Protein AF-A0A918VSI0-F1 (afdb_monomer)

InterPro domains:
  IPR011050 Pectin lyase fold/virulence factor [SSF51126] (43-302)
  IPR012334 Pectin lyase fold [G3DSA:2.160.20.10] (14-166)

Organism: NCBI:txid1329800

Foldseek 3Di:
DDDDDDDDDDDDDDDPDPPPPPPPDPPPPPPPPPPPPDPDPDPQEFEAECPDGPHPALQVRQVPDDDDDPVRAHEYEYEFDEHEDEAAREHEARYEYEYPAAVGAEYEEAAAEQDPDPRQENYEDAAAYEYYRYEFEYEYQYQEHEHYEYELHEYEYANYEFEYENHAAEYESYEFYNYEYHYELYEFEYEYAYAEYEPYEYEHQYEEEYENYEYEYEYQEYEYEDYEYEAQYEYEYENYEQAYDYDHPHYPWYESHEYYHANYEAEHEHYEFYIQQESYDYDDPDDHDYHYHYYHYHIYHNHDPPHPHCHDPDPDDDDDPDDDD

Mean predicted aligned error: 11.11 Å

Secondary structure (DSSP, 8-state):
-----------------------------------SS--PPPTTEEEE-TTTSSBSSHHHHHHH----BTTB-EEEEEPSEEEE-SS-EE--TTEEEE-S-TTTEEEEE---BSSSSGGGEEEE--TTEEEEEEEEEEE-SSSEEEEEEEESS-EEEEEEEEEEE--SSEEEEEEEESSEEEEES-EEEEEES-SEEEEEEEESS-EEEEES-EEEEEESSEEEEEEEE-TT-EEEEES-EEEE---SS-EEEEEEEEE-STT-EEEEES-EEEETTEEEEE--SSS---EEEEES-EEEE---SS--------SS-PPP-----

Structure (mmCIF, N/CA/C/O backbone):
data_AF-A0A918VSI0-F1
#
_entry.id   AF-A0A918VSI0-F1
#
loop_
_atom_site.group_PDB
_atom_site.id
_atom_site.type_symbol
_atom_site.label_atom_id
_atom_site.label_alt_id
_atom_site.label_comp_id
_atom_site.label_asym_id
_atom_site.label_entity_id
_atom_site.label_seq_id
_atom_site.pdbx_PDB_ins_code
_atom_site.Cartn_x
_atom_site.Cartn_y
_atom_site.Cartn_z
_atom_site.occupancy
_atom_site.B_iso_or_equiv
_atom_site.auth_seq_id
_atom_site.auth_comp_id
_atom_site.auth_asym_id
_atom_site.auth_atom_id
_atom_site.pdbx_PDB_model_num
ATOM 1 N N . MET A 1 1 ? -56.242 44.702 -41.636 1.00 38.88 1 MET A N 1
ATOM 2 C CA . MET A 1 1 ? -57.439 45.444 -41.185 1.00 38.88 1 MET A CA 1
ATOM 3 C C . MET A 1 1 ? -58.185 44.549 -40.205 1.00 38.88 1 MET A C 1
ATOM 5 O O . MET A 1 1 ? -58.408 43.390 -40.520 1.00 38.88 1 MET A O 1
ATOM 9 N N . ARG A 1 2 ? -58.417 45.057 -38.990 1.00 38.72 2 ARG A N 1
ATOM 10 C CA . ARG A 1 2 ? -59.001 44.380 -37.820 1.00 38.72 2 ARG A CA 1
ATOM 11 C C . ARG A 1 2 ? -60.303 43.641 -38.147 1.00 38.72 2 ARG A C 1
ATOM 13 O O . ARG A 1 2 ? -61.152 44.252 -38.776 1.00 38.72 2 ARG A O 1
ATOM 20 N N . PHE A 1 3 ? -60.513 42.447 -37.588 1.00 39.03 3 PHE A N 1
ATOM 21 C CA . PHE A 1 3 ? -61.781 42.123 -36.924 1.00 39.03 3 PHE A CA 1
ATOM 22 C C . PHE A 1 3 ? -61.602 40.996 -35.904 1.00 39.03 3 PHE A C 1
ATOM 24 O O . PHE A 1 3 ? -61.195 39.882 -36.208 1.00 39.03 3 PHE A O 1
ATOM 31 N N . GLN A 1 4 ? -61.903 41.362 -34.669 1.00 43.59 4 GLN A N 1
ATOM 32 C CA . GLN A 1 4 ? -61.859 40.579 -33.452 1.00 43.59 4 GLN A CA 1
ATOM 33 C C . GLN A 1 4 ? -63.257 40.011 -33.210 1.00 43.59 4 GLN A C 1
ATOM 35 O O . GLN A 1 4 ? -64.201 40.792 -33.105 1.00 43.59 4 GLN A O 1
ATOM 40 N N . LYS A 1 5 ? -63.400 38.684 -33.105 1.00 41.91 5 LYS A N 1
ATOM 41 C CA . LYS A 1 5 ? -64.560 38.034 -32.478 1.00 41.91 5 LYS A CA 1
ATOM 42 C C . LYS A 1 5 ? -64.127 36.759 -31.749 1.00 41.91 5 LYS A C 1
ATOM 44 O O . LYS A 1 5 ? -63.735 35.775 -32.359 1.00 41.91 5 LYS A O 1
ATOM 49 N N . TYR A 1 6 ? -64.199 36.864 -30.426 1.00 43.72 6 TYR A N 1
ATOM 50 C CA . TYR A 1 6 ? -64.316 35.809 -29.426 1.00 43.72 6 TYR A CA 1
ATOM 51 C C . TYR A 1 6 ? -65.129 34.603 -29.908 1.00 43.72 6 TYR A C 1
ATOM 53 O O . TYR A 1 6 ? -66.220 34.812 -30.432 1.00 43.72 6 TYR A O 1
ATOM 61 N N . LEU A 1 7 ? -64.671 33.382 -29.620 1.00 34.12 7 LEU A N 1
ATOM 62 C CA . LEU A 1 7 ? -65.318 32.472 -28.662 1.00 34.12 7 LEU A CA 1
ATOM 63 C C . LEU A 1 7 ? -64.612 31.108 -28.656 1.00 34.12 7 LEU A C 1
ATOM 65 O O . LEU A 1 7 ? -64.242 30.601 -29.708 1.00 34.12 7 LEU A O 1
ATOM 69 N N . THR A 1 8 ? -64.598 30.495 -27.471 1.00 37.03 8 THR A N 1
ATOM 70 C CA . THR A 1 8 ? -64.326 29.077 -27.162 1.00 37.03 8 THR A CA 1
ATOM 71 C C . THR A 1 8 ? -62.844 28.717 -27.024 1.00 37.03 8 THR A C 1
ATOM 73 O O . THR A 1 8 ? -62.032 29.091 -27.850 1.00 37.03 8 THR A O 1
ATOM 76 N N . SER A 1 9 ? -62.385 27.985 -26.016 1.00 35.72 9 SER A N 1
ATOM 77 C CA . SER A 1 9 ? -62.998 27.391 -24.828 1.00 35.72 9 SER A CA 1
ATOM 78 C C . SER A 1 9 ? -61.864 26.624 -24.139 1.00 35.72 9 SER A C 1
ATOM 80 O O . SER A 1 9 ? -61.139 25.917 -24.826 1.00 35.72 9 SER A O 1
ATOM 82 N N . LEU A 1 10 ? -61.789 26.715 -22.810 1.00 37.34 10 LEU A N 1
ATOM 83 C CA . LEU A 1 10 ? -61.261 25.685 -21.906 1.00 37.34 10 LEU A CA 1
ATOM 84 C C . LEU A 1 10 ? -59.768 25.294 -21.939 1.00 37.34 10 LEU A C 1
ATOM 86 O O . LEU A 1 10 ? -59.172 24.986 -22.960 1.00 37.34 10 LEU A O 1
ATOM 90 N N . SER A 1 11 ? -59.259 25.138 -20.713 1.00 40.41 11 SER A N 1
ATOM 91 C CA . SER A 1 11 ? -58.061 24.383 -20.321 1.00 40.41 11 SER A CA 1
ATOM 92 C C . SER A 1 11 ? -56.713 25.089 -20.452 1.00 40.41 11 SER A C 1
ATOM 94 O O . SER A 1 11 ? -55.865 24.713 -21.247 1.00 40.41 11 SER A O 1
ATOM 96 N N . PHE A 1 12 ? -56.467 26.036 -19.544 1.00 38.06 12 PHE A N 1
ATOM 97 C CA . PHE A 1 12 ? -55.116 26.335 -19.053 1.00 38.06 12 PHE A CA 1
ATOM 98 C C . PHE A 1 12 ? -55.141 26.468 -17.521 1.00 38.06 12 PHE A C 1
ATOM 100 O O . PHE A 1 12 ? -54.878 27.514 -16.939 1.00 38.06 12 PHE A O 1
ATOM 107 N N . ILE A 1 13 ? -55.524 25.378 -16.857 1.00 50.19 13 ILE A N 1
ATOM 108 C CA . ILE A 1 13 ? -55.118 25.093 -15.479 1.00 50.19 13 ILE A CA 1
ATOM 109 C C . ILE A 1 13 ? -54.299 23.816 -15.591 1.00 50.19 13 ILE A C 1
ATOM 111 O O . ILE A 1 13 ? -54.883 22.743 -15.690 1.00 50.19 13 ILE A O 1
ATOM 115 N N . LEU A 1 14 ? -52.971 23.912 -15.635 1.00 36.25 14 LEU A N 1
ATOM 116 C CA . LEU A 1 14 ? -52.128 22.766 -15.314 1.00 36.25 14 LEU A CA 1
ATOM 117 C C . LEU A 1 14 ? -50.721 23.222 -14.905 1.00 36.25 14 LEU A C 1
ATOM 119 O O . LEU A 1 14 ? -49.917 23.660 -15.720 1.00 36.25 14 LEU A O 1
ATOM 123 N N . LEU A 1 15 ? -50.470 23.034 -13.611 1.00 39.06 15 LEU A N 1
ATOM 124 C CA . LEU A 1 15 ? -49.223 22.514 -13.063 1.00 39.06 15 LEU A CA 1
ATOM 125 C C . LEU A 1 15 ? -47.987 23.423 -13.112 1.00 39.06 15 LEU A C 1
ATOM 127 O O . LEU A 1 15 ? -47.017 23.184 -13.825 1.00 39.06 15 LEU A O 1
ATOM 131 N N . THR A 1 16 ? -47.954 24.382 -12.191 1.00 45.19 16 THR A N 1
ATOM 132 C CA . THR A 1 16 ? -46.709 24.772 -11.520 1.00 45.19 16 THR A CA 1
ATOM 133 C C . THR A 1 16 ? -46.157 23.538 -10.797 1.00 45.19 16 THR A C 1
ATOM 135 O O . THR A 1 16 ? -46.556 23.222 -9.677 1.00 45.19 16 THR A O 1
ATOM 138 N N . ALA A 1 17 ? -45.282 22.785 -11.463 1.00 42.88 17 ALA A N 1
ATOM 139 C CA . ALA A 1 17 ? -44.515 21.716 -10.840 1.00 42.88 17 ALA A CA 1
ATOM 140 C C . ALA A 1 17 ? -43.508 22.350 -9.869 1.00 42.88 17 ALA A C 1
ATOM 142 O O . ALA A 1 17 ? -42.433 22.802 -10.258 1.00 42.88 17 ALA A O 1
ATOM 143 N N . VAL A 1 18 ? -43.892 22.427 -8.596 1.00 44.44 18 VAL A N 1
ATOM 144 C CA . VAL A 1 18 ? -42.968 22.693 -7.496 1.00 44.44 18 VAL A CA 1
ATOM 145 C C . VAL A 1 18 ? -42.054 21.475 -7.406 1.00 44.44 18 VAL A C 1
ATOM 147 O O . VAL A 1 18 ? -42.443 20.431 -6.888 1.00 44.44 18 VAL A O 1
ATOM 150 N N . ILE A 1 19 ? -40.846 21.587 -7.952 1.00 49.81 19 ILE A N 1
ATOM 151 C CA . ILE A 1 19 ? -39.781 20.611 -7.729 1.00 49.81 19 ILE A CA 1
ATOM 152 C C . ILE A 1 19 ? -39.279 20.855 -6.303 1.00 49.81 19 ILE A C 1
ATOM 154 O O . ILE A 1 19 ? -38.300 21.562 -6.082 1.00 49.81 19 ILE A O 1
ATOM 158 N N . THR A 1 20 ? -39.989 20.327 -5.304 1.00 45.62 20 THR A N 1
ATOM 159 C CA . THR A 1 20 ? -39.398 20.149 -3.979 1.00 45.62 20 THR A CA 1
ATOM 160 C C . THR A 1 20 ? -38.377 19.032 -4.111 1.00 45.62 20 THR A C 1
ATOM 162 O O . THR A 1 20 ? -38.741 17.865 -4.254 1.00 45.62 20 THR A O 1
ATOM 165 N N . SER A 1 21 ? -37.099 19.395 -4.107 1.00 49.97 21 SER A N 1
ATOM 166 C CA . SER A 1 21 ? -35.994 18.472 -3.880 1.00 49.97 21 SER A CA 1
ATOM 167 C C . SER A 1 21 ? -36.282 17.677 -2.607 1.00 49.97 21 SER A C 1
ATOM 169 O O . SER A 1 21 ? -36.208 18.218 -1.503 1.00 49.97 21 SER A O 1
ATOM 171 N N . VAL A 1 22 ? -36.668 16.411 -2.753 1.00 45.09 22 VAL A N 1
ATOM 172 C CA . VAL A 1 22 ? -36.812 15.504 -1.617 1.00 45.09 22 VAL A CA 1
ATOM 173 C C . VAL A 1 22 ? -35.392 15.157 -1.187 1.00 45.09 22 VAL A C 1
ATOM 175 O O . VAL A 1 22 ? -34.750 14.294 -1.780 1.00 45.09 22 VAL A O 1
ATOM 178 N N . THR A 1 23 ? -34.859 15.872 -0.200 1.00 51.97 23 THR A N 1
ATOM 179 C CA . THR A 1 23 ? -33.667 15.425 0.518 1.00 51.97 23 THR A CA 1
ATOM 180 C C . THR A 1 23 ? -34.040 14.132 1.226 1.00 51.97 23 THR A C 1
ATOM 182 O O . THR A 1 23 ? -34.752 14.134 2.231 1.00 51.97 23 THR A O 1
ATOM 185 N N . ALA A 1 24 ? -33.615 13.006 0.656 1.00 46.25 24 ALA A N 1
ATOM 186 C CA . ALA A 1 24 ? -33.711 11.714 1.306 1.00 46.25 24 ALA A CA 1
ATOM 187 C C . ALA A 1 24 ? -32.797 11.741 2.537 1.00 46.25 24 ALA A C 1
ATOM 189 O O . ALA A 1 24 ? -31.588 11.548 2.440 1.00 46.25 24 ALA A O 1
ATOM 190 N N . HIS A 1 25 ? -33.368 12.029 3.704 1.00 49.94 25 HIS A N 1
ATOM 191 C CA . HIS A 1 25 ? -32.690 11.782 4.965 1.00 49.94 25 HIS A CA 1
ATOM 192 C C . HIS A 1 25 ? -32.603 10.268 5.143 1.00 49.94 25 HIS A C 1
ATOM 194 O O . HIS A 1 25 ? -33.633 9.599 5.256 1.00 49.94 25 HIS A O 1
ATOM 200 N N . ALA A 1 26 ? -31.386 9.724 5.155 1.00 51.97 26 ALA A N 1
ATOM 201 C CA . ALA A 1 26 ? -31.163 8.378 5.654 1.00 51.97 26 ALA A CA 1
ATOM 202 C C . ALA A 1 26 ? -31.759 8.314 7.068 1.00 51.97 26 ALA A C 1
ATOM 204 O O . ALA A 1 26 ? -31.348 9.052 7.963 1.00 51.97 26 ALA A O 1
ATOM 205 N N . GLN A 1 27 ? -32.804 7.506 7.252 1.00 44.72 27 GLN A N 1
ATOM 206 C CA . GLN A 1 27 ? -33.373 7.294 8.575 1.00 44.72 27 GLN A CA 1
ATOM 207 C C . GLN A 1 27 ? -32.306 6.619 9.439 1.00 44.72 27 GLN A C 1
ATOM 209 O O . GLN A 1 27 ? -31.727 5.620 9.012 1.00 44.72 27 GLN A O 1
ATOM 214 N N . ASN A 1 28 ? -32.081 7.122 10.658 1.00 48.81 28 ASN A N 1
ATOM 215 C CA . ASN A 1 28 ? -31.346 6.401 11.699 1.00 48.81 28 ASN A CA 1
ATOM 216 C C . ASN A 1 28 ? -32.129 5.128 12.049 1.00 48.81 28 ASN A C 1
ATOM 218 O O . ASN A 1 28 ? -32.889 5.080 13.018 1.00 48.81 28 ASN A O 1
ATOM 222 N N . LYS A 1 29 ? -31.993 4.087 11.230 1.00 40.66 29 LYS A N 1
ATOM 223 C CA . LYS A 1 29 ? -32.526 2.773 11.540 1.00 40.66 29 LYS A CA 1
ATOM 224 C C . LYS A 1 29 ? -31.548 2.128 12.506 1.00 40.66 29 LYS A C 1
ATOM 226 O O . LYS A 1 29 ? -30.573 1.509 12.097 1.00 40.66 29 LYS A O 1
ATOM 231 N N . VAL A 1 30 ? -31.813 2.301 13.797 1.00 52.75 30 VAL A N 1
ATOM 232 C CA . VAL A 1 30 ? -31.171 1.504 14.841 1.00 52.75 30 VAL A CA 1
ATOM 233 C C . VAL A 1 30 ? -31.615 0.064 14.609 1.00 52.75 30 VAL A C 1
ATOM 235 O O . VAL A 1 30 ? -32.750 -0.310 14.907 1.00 52.75 30 VAL A O 1
ATOM 238 N N . VAL A 1 31 ? -30.748 -0.735 13.993 1.00 57.03 31 VAL A N 1
ATOM 239 C CA . VAL A 1 31 ? -30.948 -2.177 13.915 1.00 57.03 31 VAL A CA 1
ATOM 240 C C . VAL A 1 31 ? -30.619 -2.719 15.296 1.00 57.03 31 VAL A C 1
ATOM 242 O O . VAL A 1 31 ? -29.470 -2.992 15.624 1.00 57.03 31 VAL A O 1
ATOM 245 N N . VAL A 1 32 ? -31.645 -2.827 16.136 1.00 56.69 32 VAL A N 1
ATOM 246 C CA . VAL A 1 32 ? -31.548 -3.621 17.355 1.00 56.69 32 VAL A CA 1
ATOM 247 C C . VAL A 1 32 ? -31.546 -5.071 16.896 1.00 56.69 32 VAL A C 1
ATOM 249 O O . VAL A 1 32 ? -32.576 -5.576 16.454 1.00 56.69 32 VAL A O 1
ATOM 252 N N . ILE A 1 33 ? -30.388 -5.726 16.941 1.00 59.97 33 ILE A N 1
ATOM 253 C CA . ILE A 1 33 ? -30.324 -7.185 16.887 1.00 59.97 33 ILE A CA 1
ATOM 254 C C . ILE A 1 33 ? -30.636 -7.644 18.312 1.00 59.97 33 ILE A C 1
ATOM 256 O O . ILE A 1 33 ? -29.797 -7.443 19.193 1.00 59.97 33 ILE A O 1
ATOM 260 N N . PRO A 1 34 ? 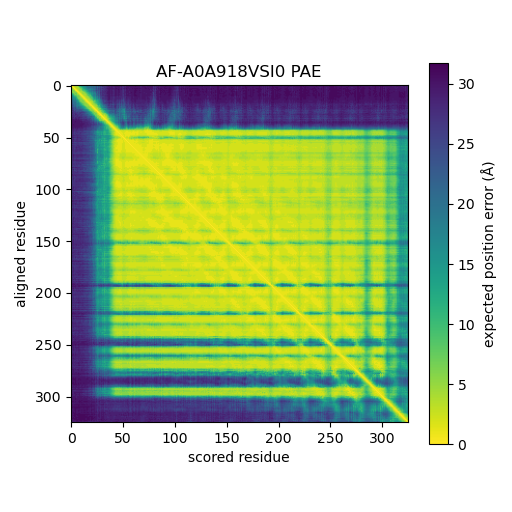-31.830 -8.198 18.600 1.00 47.44 34 PRO A N 1
ATOM 261 C CA . PRO A 1 34 ? -32.066 -8.815 19.890 1.00 47.44 34 PRO A CA 1
ATOM 262 C C . PRO A 1 34 ? -31.190 -10.067 19.960 1.00 47.44 34 PRO A C 1
ATOM 264 O O . PRO A 1 34 ? -31.543 -11.131 19.457 1.00 47.44 34 PRO A O 1
ATOM 267 N N . LEU A 1 35 ? -30.013 -9.919 20.559 1.00 51.72 35 LEU A N 1
ATOM 268 C CA . LEU A 1 35 ? -29.211 -11.036 21.027 1.00 51.72 35 LEU A CA 1
ATOM 269 C C . LEU A 1 35 ? -30.010 -11.672 22.169 1.00 51.72 35 LEU A C 1
ATOM 271 O O . LEU A 1 35 ? -30.146 -11.108 23.254 1.00 51.72 35 LEU A O 1
ATOM 275 N N . ALA A 1 36 ? -30.667 -12.790 21.872 1.00 51.38 36 ALA A N 1
ATOM 276 C CA . ALA A 1 36 ? -31.437 -13.531 22.854 1.00 51.38 36 ALA A CA 1
ATOM 277 C C . ALA A 1 36 ? -30.494 -14.044 23.958 1.00 51.38 36 ALA A C 1
ATOM 279 O O . ALA A 1 36 ? -29.684 -14.928 23.705 1.00 51.38 36 ALA A O 1
ATOM 280 N N . GLY A 1 37 ? -30.637 -13.496 25.170 1.00 47.91 37 GLY A N 1
ATOM 281 C CA . GLY A 1 37 ? -29.883 -13.889 26.366 1.00 47.91 37 GLY A CA 1
ATOM 282 C C . GLY A 1 37 ? -28.525 -13.194 26.477 1.00 47.91 37 GLY A C 1
ATOM 283 O O . GLY A 1 37 ? -27.734 -13.268 25.546 1.00 47.91 37 GLY A O 1
ATOM 284 N N . ASP A 1 38 ? -28.294 -12.506 27.605 1.00 56.06 38 ASP A N 1
ATOM 285 C CA . ASP A 1 38 ? -27.017 -11.930 28.066 1.00 56.06 38 ASP A CA 1
ATOM 286 C C . ASP A 1 38 ? -26.017 -11.614 26.953 1.00 56.06 38 ASP A C 1
ATOM 288 O O . ASP A 1 38 ? -24.922 -12.173 26.886 1.00 56.06 38 ASP A O 1
ATOM 292 N N . ALA A 1 39 ? -26.440 -10.721 26.059 1.00 52.41 39 ALA A N 1
ATOM 293 C CA . ALA A 1 39 ? -25.647 -10.208 24.964 1.00 52.41 39 ALA A CA 1
ATOM 294 C C . ALA A 1 39 ? -24.372 -9.577 25.528 1.00 52.41 39 ALA A C 1
ATOM 296 O O . ALA A 1 39 ? -24.372 -8.409 25.919 1.00 52.41 39 ALA A O 1
ATOM 297 N N . GLN A 1 40 ? -23.298 -10.359 25.619 1.00 55.00 40 GLN A N 1
ATOM 298 C CA . GLN A 1 40 ? -21.991 -9.819 25.939 1.00 55.00 40 GLN A CA 1
ATOM 299 C C . GLN A 1 40 ? -21.663 -8.833 24.817 1.00 55.00 40 GLN A C 1
ATOM 301 O O . GLN A 1 40 ? -21.674 -9.238 23.648 1.00 55.00 40 GLN A O 1
ATOM 306 N N . PRO A 1 41 ? -21.455 -7.542 25.127 1.00 59.91 41 PRO A N 1
ATOM 307 C CA . PRO A 1 41 ? -21.038 -6.594 24.112 1.00 59.91 41 PRO A CA 1
ATOM 308 C C . PRO A 1 41 ? -19.772 -7.129 23.446 1.00 59.91 41 PRO A C 1
ATOM 310 O O . PRO A 1 41 ? -18.923 -7.741 24.102 1.00 59.91 41 PRO A O 1
ATOM 313 N N . LEU A 1 42 ? -19.668 -6.930 22.133 1.00 69.81 42 LEU A N 1
ATOM 314 C CA . LEU A 1 42 ? -18.445 -7.247 21.408 1.00 69.81 42 LEU A CA 1
ATOM 315 C C . LEU A 1 42 ? -17.287 -6.513 22.100 1.00 69.81 42 LEU A C 1
ATOM 317 O O . LEU A 1 42 ? -17.353 -5.301 22.296 1.00 69.81 42 LEU A O 1
ATOM 321 N N . GLN A 1 43 ? -16.268 -7.256 22.530 1.00 80.50 43 GLN A N 1
ATOM 322 C CA . GLN A 1 43 ? -15.095 -6.682 23.189 1.00 80.50 43 GLN A CA 1
ATOM 323 C C . GLN A 1 43 ? -14.114 -6.153 22.137 1.00 80.50 43 GLN A C 1
ATOM 325 O O . GLN A 1 43 ? -14.026 -6.702 21.040 1.00 80.50 43 GLN A O 1
ATOM 330 N N . ASN A 1 44 ? -13.386 -5.090 22.488 1.00 93.50 44 ASN A N 1
ATOM 331 C CA . ASN A 1 44 ? -12.308 -4.484 21.693 1.00 93.50 44 ASN A CA 1
ATOM 332 C C . ASN A 1 44 ? -12.698 -4.003 20.288 1.00 93.50 44 ASN A C 1
ATOM 334 O O . ASN A 1 44 ? -11.852 -3.923 19.396 1.00 93.50 44 ASN A O 1
ATOM 338 N N . ILE A 1 45 ? -13.968 -3.651 20.097 1.00 96.31 45 ILE A N 1
ATOM 339 C CA . ILE A 1 45 ? -14.420 -2.947 18.901 1.00 96.31 45 ILE A CA 1
ATOM 340 C C . ILE A 1 45 ? -14.542 -1.466 19.234 1.00 96.31 45 ILE A C 1
ATOM 342 O O . ILE A 1 45 ? -15.265 -1.098 20.158 1.00 96.31 45 ILE A O 1
ATOM 346 N N . ILE A 1 46 ? -13.845 -0.631 18.470 1.00 96.94 46 ILE A N 1
ATOM 347 C CA . ILE A 1 46 ? -13.930 0.827 18.544 1.00 96.94 46 ILE A CA 1
ATOM 348 C C . ILE A 1 46 ? -14.556 1.327 17.251 1.00 96.94 46 ILE A C 1
ATOM 350 O O . ILE A 1 46 ? -14.111 0.977 16.159 1.00 96.94 46 ILE A O 1
ATOM 354 N N . THR A 1 47 ? -15.577 2.164 17.355 1.00 97.38 47 THR A N 1
ATOM 355 C CA . THR A 1 47 ? -16.239 2.749 16.190 1.00 97.38 47 THR A CA 1
ATOM 356 C C . THR A 1 47 ? -15.755 4.171 15.939 1.00 97.38 47 THR A C 1
ATOM 358 O O . THR A 1 47 ? -15.625 4.982 16.856 1.00 97.38 47 THR A O 1
ATOM 361 N N . VAL A 1 48 ? -15.510 4.499 14.674 1.00 98.06 48 VAL A N 1
ATOM 362 C CA . VAL A 1 48 ? -15.187 5.858 14.239 1.00 98.06 48 VAL A CA 1
ATOM 363 C C . VAL A 1 48 ? -16.188 6.275 13.183 1.00 98.06 48 VAL A C 1
ATOM 365 O O . VAL A 1 48 ? -16.393 5.580 12.194 1.00 98.06 48 VAL A O 1
ATOM 368 N N . SER A 1 49 ? -16.837 7.410 13.388 1.00 96.50 49 SER A N 1
ATOM 369 C CA . SER A 1 49 ? -17.803 7.952 12.438 1.00 96.50 49 SER A CA 1
ATOM 370 C C . SER A 1 49 ? -17.907 9.453 12.626 1.00 96.50 49 SER A C 1
ATOM 372 O O . SER A 1 49 ? -17.779 9.952 13.743 1.00 96.50 49 SER A O 1
ATOM 374 N N . ALA A 1 50 ? -18.216 10.179 11.550 1.00 88.19 50 ALA A N 1
ATOM 375 C CA . ALA A 1 50 ? -18.522 11.606 11.634 1.00 88.19 50 ALA A CA 1
ATOM 376 C C . ALA A 1 50 ? -19.652 11.896 12.640 1.00 88.19 50 ALA A C 1
ATOM 378 O O . ALA A 1 50 ? -19.650 12.939 13.288 1.00 88.19 50 ALA A O 1
ATOM 379 N N . ASN A 1 51 ? -20.602 10.964 12.784 1.00 86.62 51 ASN A N 1
ATOM 380 C CA . ASN A 1 51 ? -21.688 11.047 13.753 1.00 86.62 51 ASN A CA 1
ATOM 381 C C . ASN A 1 51 ? -21.885 9.699 14.458 1.00 86.62 51 ASN A C 1
ATOM 383 O O . ASN A 1 51 ? -22.035 8.671 13.795 1.00 86.62 51 ASN A O 1
ATOM 387 N N . ASN A 1 52 ? -21.991 9.726 15.789 1.00 87.50 52 ASN A N 1
ATOM 388 C CA . ASN A 1 52 ? -22.347 8.578 16.637 1.00 87.50 52 ASN A CA 1
ATOM 389 C C . ASN A 1 52 ? -21.333 7.414 16.674 1.00 87.50 52 ASN A C 1
ATOM 391 O O . ASN A 1 52 ? -21.730 6.300 17.004 1.00 87.50 52 ASN A O 1
ATOM 395 N N . GLY A 1 53 ? -20.061 7.650 16.336 1.00 92.38 53 GLY A N 1
ATOM 396 C CA . GLY A 1 53 ? -18.971 6.728 16.679 1.00 92.38 53 GLY A CA 1
ATOM 397 C C . GLY A 1 53 ? -18.409 7.028 18.071 1.00 92.38 53 GLY A C 1
ATOM 398 O O . GLY A 1 53 ? -18.618 8.126 18.592 1.00 92.38 53 GLY A O 1
ATOM 399 N N . ASP A 1 54 ? -17.663 6.084 18.646 1.00 96.44 54 ASP A N 1
ATOM 400 C CA . ASP A 1 54 ? -16.883 6.304 19.877 1.00 96.44 54 ASP A CA 1
ATOM 401 C C . ASP A 1 54 ? -15.859 7.433 19.683 1.00 96.44 54 ASP A C 1
ATOM 403 O O . ASP A 1 54 ? -15.603 8.227 20.589 1.00 96.44 54 ASP A O 1
ATOM 407 N N . PHE A 1 55 ? -15.327 7.541 18.461 1.00 98.06 55 PHE A N 1
ATOM 408 C CA . PHE A 1 55 ? -14.467 8.630 18.014 1.00 98.06 55 PHE A CA 1
ATOM 409 C C . PHE A 1 55 ? -14.967 9.232 16.698 1.00 98.06 55 PHE A C 1
ATOM 411 O O . PHE A 1 55 ? -15.697 8.615 15.923 1.00 98.06 55 PHE A O 1
ATOM 418 N N . THR A 1 56 ? -14.519 10.452 16.415 1.00 96.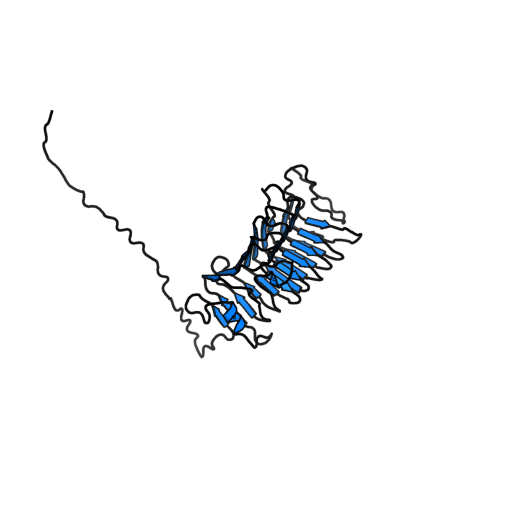81 56 THR A N 1
ATOM 419 C CA . THR A 1 56 ? -14.712 11.116 15.112 1.00 96.81 56 THR A CA 1
ATOM 420 C C . THR A 1 56 ? -13.433 11.136 14.272 1.00 96.81 56 THR A C 1
ATOM 422 O O . THR A 1 56 ? -13.488 11.412 13.076 1.00 96.81 56 THR A O 1
ATOM 425 N N . ASN A 1 57 ? -12.288 10.809 14.881 1.00 96.56 57 ASN A N 1
ATOM 426 C CA . ASN A 1 57 ? -10.970 10.814 14.261 1.00 96.56 57 ASN A CA 1
ATOM 427 C C . ASN A 1 57 ? -10.294 9.435 14.427 1.00 96.56 57 ASN A C 1
ATOM 429 O O . ASN A 1 57 ? -10.137 8.980 15.565 1.00 96.56 57 ASN A O 1
ATOM 433 N N . PRO A 1 58 ? -9.854 8.784 13.331 1.00 97.94 58 PRO A N 1
ATOM 434 C CA . PRO A 1 58 ? -9.147 7.503 13.395 1.00 97.94 58 PRO A CA 1
ATOM 435 C C . PRO A 1 58 ? -7.862 7.531 14.236 1.00 97.94 58 PRO A C 1
ATOM 437 O O . PRO A 1 58 ? -7.549 6.549 14.904 1.00 97.94 58 PRO A O 1
ATOM 440 N N . VAL A 1 59 ? -7.133 8.653 14.253 1.00 98.19 59 VAL A N 1
ATOM 441 C CA . VAL A 1 59 ? -5.900 8.795 15.048 1.00 98.19 59 VAL A CA 1
ATOM 442 C C . VAL A 1 59 ? -6.203 8.726 16.544 1.00 98.19 59 VAL A C 1
ATOM 444 O O . VAL A 1 59 ? -5.503 8.039 17.286 1.00 98.19 59 VAL A O 1
ATOM 447 N N . ASP A 1 60 ? -7.272 9.389 16.990 1.00 97.94 60 ASP A N 1
ATOM 448 C CA . ASP A 1 60 ? -7.676 9.381 18.399 1.00 97.94 60 ASP A CA 1
ATOM 449 C C . ASP A 1 60 ? -8.128 7.980 18.833 1.00 97.94 60 ASP A C 1
ATOM 451 O O . ASP A 1 60 ? -7.767 7.520 19.919 1.00 97.94 60 ASP A O 1
ATOM 455 N N . ALA A 1 61 ? -8.834 7.266 17.949 1.00 98.25 61 ALA A N 1
ATOM 456 C CA . ALA A 1 61 ? -9.247 5.885 18.174 1.00 98.25 61 ALA A CA 1
ATOM 457 C C . ALA A 1 61 ? -8.044 4.954 18.381 1.00 98.25 61 ALA A C 1
ATOM 459 O O . ALA A 1 61 ? -7.979 4.261 19.397 1.00 98.25 61 ALA A O 1
ATOM 460 N N . ILE A 1 62 ? -7.048 4.989 17.486 1.00 98.19 62 ILE A N 1
ATOM 461 C CA . ILE A 1 62 ? -5.817 4.198 17.649 1.00 98.19 62 ILE A CA 1
ATOM 462 C C . ILE A 1 62 ? -5.095 4.587 18.940 1.00 98.19 62 ILE A C 1
ATOM 464 O O . ILE A 1 62 ? -4.653 3.721 19.700 1.00 98.19 62 ILE A O 1
ATOM 468 N N . ASN A 1 63 ? -4.974 5.884 19.222 1.00 98.06 63 ASN A N 1
ATOM 469 C CA . ASN A 1 63 ? -4.259 6.374 20.397 1.00 98.06 63 ASN A CA 1
ATOM 470 C C . ASN A 1 63 ? -4.902 5.939 21.717 1.00 98.06 63 ASN A C 1
ATOM 472 O O . ASN A 1 63 ? -4.167 5.728 22.682 1.00 98.06 63 ASN A O 1
ATOM 476 N N . SER A 1 64 ? -6.219 5.726 21.743 1.00 98.00 64 SER A N 1
ATOM 477 C CA . SER A 1 64 ? -6.945 5.265 22.933 1.00 98.00 64 SER A CA 1
ATOM 478 C C . SER A 1 64 ? -6.598 3.836 23.380 1.00 98.00 64 SER A C 1
ATOM 480 O O . SER A 1 64 ? -6.737 3.513 24.558 1.00 98.00 64 SER A O 1
ATOM 482 N N . ILE A 1 65 ? -6.104 2.992 22.468 1.00 98.00 65 ILE A N 1
ATOM 483 C CA . ILE A 1 65 ? -5.766 1.589 22.740 1.00 98.00 65 ILE A CA 1
ATOM 484 C C . ILE A 1 65 ? -4.396 1.507 23.426 1.00 98.00 65 ILE A C 1
ATOM 486 O O . ILE A 1 65 ? -3.404 1.969 22.867 1.00 98.00 65 ILE A O 1
ATOM 490 N N . SER A 1 66 ? -4.291 0.899 24.608 1.00 97.25 66 SER A N 1
ATOM 491 C CA . SER A 1 66 ? -3.024 0.871 25.376 1.00 97.25 66 SER A CA 1
ATOM 492 C C . SER A 1 66 ? -2.478 -0.526 25.673 1.00 97.25 66 SER A C 1
ATOM 494 O O . SER A 1 66 ? -1.323 -0.661 26.068 1.00 97.25 66 SER A O 1
ATOM 496 N N . ASP A 1 67 ? -3.279 -1.558 25.442 1.00 96.88 67 ASP A N 1
ATOM 497 C CA . ASP A 1 67 ? -3.067 -2.937 25.883 1.00 96.88 67 ASP A CA 1
ATOM 498 C C . ASP A 1 67 ? -3.283 -3.960 24.752 1.00 96.88 67 ASP A C 1
ATOM 500 O O . ASP A 1 67 ? -3.532 -5.142 25.010 1.00 96.88 67 ASP A O 1
ATOM 504 N N . ALA A 1 68 ? -3.170 -3.521 23.492 1.00 97.00 68 ALA A N 1
ATOM 505 C CA . ALA A 1 68 ? -3.246 -4.407 22.334 1.00 97.00 68 ALA A CA 1
ATOM 506 C C . ALA A 1 68 ? -2.153 -5.485 22.384 1.00 97.00 68 ALA A C 1
ATOM 508 O O . ALA A 1 68 ? -0.979 -5.212 22.648 1.00 97.00 68 ALA A O 1
ATOM 509 N N . SER A 1 69 ? -2.548 -6.732 22.143 1.00 96.06 69 SER A N 1
ATOM 510 C CA . SER A 1 69 ? -1.648 -7.888 22.124 1.00 96.06 69 SER A CA 1
ATOM 511 C C . SER A 1 69 ? -2.249 -9.032 21.308 1.00 96.06 69 SER A C 1
ATOM 513 O O . SER A 1 69 ? -3.421 -8.995 20.941 1.00 96.06 69 SER A O 1
ATOM 515 N N . ASN A 1 70 ? -1.484 -10.102 21.086 1.00 93.94 70 ASN A N 1
ATOM 516 C CA . ASN A 1 70 ? -1.979 -11.307 20.411 1.00 93.94 70 ASN A CA 1
ATOM 517 C C . ASN A 1 70 ? -3.182 -11.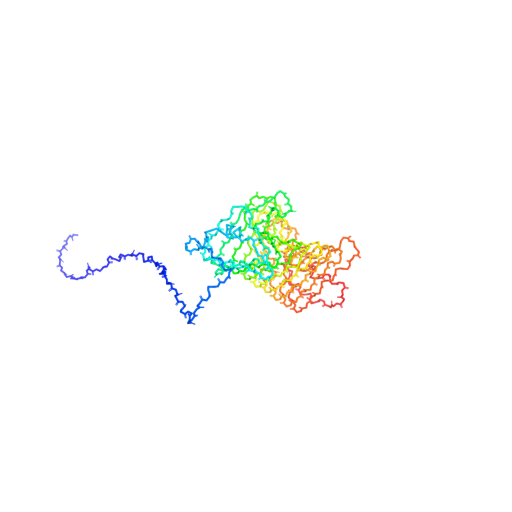967 21.117 1.00 93.94 70 ASN A C 1
ATOM 519 O O . ASN A 1 70 ? -3.966 -12.657 20.472 1.00 93.94 70 ASN A O 1
ATOM 523 N N . THR A 1 71 ? -3.332 -11.770 22.430 1.00 94.31 71 THR A N 1
ATOM 524 C CA . THR A 1 71 ? -4.470 -12.250 23.230 1.00 94.31 71 THR A CA 1
ATOM 525 C C . THR A 1 71 ? -5.525 -11.175 23.486 1.00 94.31 71 THR A C 1
ATOM 527 O O . THR A 1 71 ? -6.550 -11.472 24.091 1.00 94.31 71 THR A O 1
ATOM 530 N N . ASN A 1 72 ? -5.271 -9.939 23.056 1.00 95.12 72 ASN A N 1
ATOM 531 C CA . ASN A 1 72 ? -6.156 -8.789 23.222 1.00 95.12 72 ASN A CA 1
ATO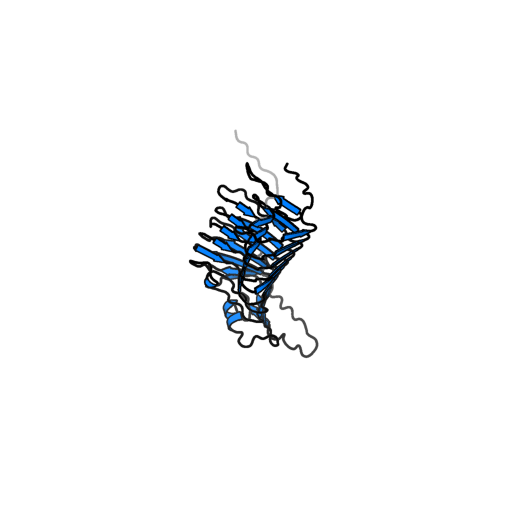M 532 C C . ASN A 1 72 ? -6.153 -7.927 21.941 1.00 95.12 72 ASN A C 1
ATOM 534 O O . ASN A 1 72 ? -5.671 -6.793 21.976 1.00 95.12 72 ASN A O 1
ATOM 538 N N . PRO A 1 73 ? -6.585 -8.469 20.785 1.00 96.19 73 PRO A N 1
ATOM 539 C CA . PRO A 1 73 ? -6.610 -7.718 19.534 1.00 96.19 73 PRO A CA 1
ATOM 540 C C . PRO A 1 73 ? -7.740 -6.686 19.540 1.00 96.19 73 PRO A C 1
ATOM 542 O O . PRO A 1 73 ? -8.757 -6.880 20.216 1.00 96.19 73 PRO A O 1
ATOM 545 N N . TYR A 1 74 ? -7.575 -5.619 18.758 1.00 98.12 74 TYR A N 1
ATOM 546 C CA . TYR A 1 74 ? -8.578 -4.566 18.586 1.00 98.12 74 TYR A CA 1
ATOM 547 C C . TYR A 1 74 ? -9.008 -4.436 17.132 1.00 98.12 74 TYR A C 1
ATOM 549 O O . TYR A 1 74 ? -8.187 -4.517 16.219 1.00 98.12 74 TYR A O 1
ATOM 557 N N . LEU A 1 75 ? -10.293 -4.156 16.937 1.00 98.19 75 LEU A N 1
ATOM 558 C CA . LEU A 1 75 ? -10.859 -3.792 15.647 1.00 98.19 75 LEU A CA 1
ATOM 559 C C . LEU A 1 75 ? -11.389 -2.361 15.707 1.00 98.19 75 LEU A C 1
ATOM 561 O O . LEU A 1 75 ? -12.272 -2.046 16.504 1.00 98.19 75 LEU A O 1
ATOM 565 N N . ILE A 1 76 ? -10.891 -1.507 14.824 1.00 98.50 76 ILE A N 1
ATOM 566 C CA . ILE A 1 76 ? -11.422 -0.166 14.604 1.00 98.50 76 ILE A CA 1
ATOM 567 C C . ILE A 1 76 ? -12.305 -0.200 13.356 1.00 98.50 76 ILE A C 1
ATOM 569 O O . ILE A 1 76 ? -11.831 -0.481 12.256 1.00 98.50 76 ILE A O 1
ATOM 573 N N . VAL A 1 77 ? -13.590 0.101 13.526 1.00 98.31 77 VAL A N 1
ATOM 574 C CA . VAL A 1 77 ? -14.582 0.126 12.446 1.00 98.31 77 VAL A CA 1
ATOM 575 C C . VAL A 1 77 ? -14.861 1.569 12.054 1.00 98.31 77 VAL A C 1
ATOM 577 O O . VAL A 1 77 ? 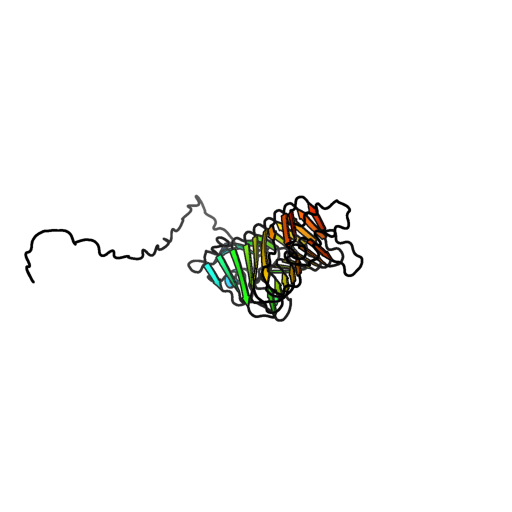-15.412 2.339 12.844 1.00 98.31 77 VAL A O 1
ATOM 580 N N . LEU A 1 78 ? -14.507 1.934 10.826 1.00 98.44 78 LEU A N 1
ATOM 581 C CA . LEU A 1 78 ? -14.797 3.242 10.257 1.00 98.44 78 LEU A CA 1
ATOM 582 C C . LEU A 1 78 ? -16.139 3.198 9.516 1.00 98.44 78 LEU A C 1
ATOM 584 O O . LEU A 1 78 ? -16.335 2.431 8.569 1.00 98.44 78 LEU A O 1
ATOM 588 N N . GLY A 1 79 ? -17.061 4.069 9.917 1.00 97.88 79 GLY A N 1
ATOM 589 C CA . GLY A 1 79 ? -18.285 4.318 9.166 1.00 97.88 79 GLY A CA 1
ATOM 590 C C . GLY A 1 79 ? -18.002 4.956 7.796 1.00 97.88 79 GLY A C 1
ATOM 591 O O . GLY A 1 79 ? -16.873 5.390 7.525 1.00 97.88 79 GLY A O 1
ATOM 592 N N . PRO A 1 80 ? -19.020 5.081 6.930 1.00 97.38 80 PRO A N 1
ATOM 593 C CA . PRO A 1 80 ? -18.884 5.792 5.664 1.00 97.38 80 PRO A CA 1
ATOM 594 C C . PRO A 1 80 ? -18.522 7.262 5.896 1.00 97.38 80 PRO A C 1
ATOM 596 O O . PRO A 1 80 ? -19.098 7.924 6.763 1.00 97.38 80 PRO A O 1
ATOM 599 N N . GLY A 1 81 ? -17.593 7.789 5.107 1.00 97.31 81 GLY A N 1
ATOM 600 C CA . GLY A 1 81 ? -17.145 9.173 5.204 1.00 97.31 81 GLY A CA 1
ATOM 601 C C . GLY A 1 81 ? -15.711 9.382 4.731 1.00 97.31 81 GLY A C 1
ATOM 602 O O . GLY A 1 81 ? -14.968 8.432 4.495 1.00 97.31 81 GLY A O 1
ATOM 603 N N . SER A 1 82 ? -15.330 10.655 4.618 1.00 97.44 82 SER A N 1
ATOM 604 C CA . SER A 1 82 ? -13.946 11.077 4.389 1.00 97.44 82 SER A CA 1
ATOM 605 C C . SER A 1 82 ? -13.363 11.588 5.705 1.00 97.44 82 SER A C 1
ATOM 607 O O . SER A 1 82 ? -13.935 12.478 6.342 1.00 97.44 82 SER A O 1
ATOM 609 N N . TYR A 1 83 ? -12.242 11.003 6.115 1.00 97.94 83 TYR A N 1
ATOM 610 C CA . TYR A 1 83 ? -11.548 11.269 7.369 1.00 97.94 83 TYR A CA 1
ATOM 611 C C . TYR A 1 83 ? -10.217 11.967 7.065 1.00 97.94 83 TYR A C 1
ATOM 613 O O . TYR A 1 83 ? -9.225 11.300 6.750 1.00 97.94 83 TYR A O 1
ATOM 621 N N . PRO A 1 84 ? -10.170 13.310 7.124 1.00 97.50 84 PRO A N 1
ATOM 622 C CA . PRO A 1 84 ? -8.922 14.040 6.985 1.00 97.50 84 PRO A CA 1
ATOM 623 C C . PRO A 1 84 ? -8.047 13.804 8.217 1.00 97.50 84 PRO A C 1
ATOM 625 O O . PRO A 1 84 ? -8.471 14.029 9.351 1.00 97.50 84 PRO A O 1
ATOM 628 N N . ILE A 1 85 ? -6.809 13.384 7.988 1.00 97.62 85 ILE A N 1
ATOM 629 C CA . ILE A 1 85 ? -5.824 13.127 9.034 1.00 97.62 85 ILE A CA 1
ATOM 630 C C . ILE A 1 85 ? -4.692 14.145 8.900 1.00 97.62 85 ILE A C 1
ATOM 632 O O . ILE A 1 85 ? -4.094 14.320 7.837 1.00 97.62 85 ILE A O 1
ATOM 636 N N . ILE A 1 86 ? -4.402 14.831 10.004 1.00 95.31 86 ILE A N 1
ATOM 637 C CA . ILE A 1 86 ? -3.274 15.755 10.108 1.00 95.31 86 ILE A CA 1
ATOM 638 C C . ILE A 1 86 ? -2.065 14.957 10.601 1.00 95.31 86 ILE A C 1
ATOM 640 O O . ILE A 1 86 ? -2.039 14.523 11.750 1.00 95.31 86 ILE A O 1
ATOM 644 N N . GLY A 1 87 ? -1.060 14.791 9.741 1.00 95.81 87 GLY A N 1
ATOM 645 C CA . GLY A 1 87 ? 0.123 13.979 10.034 1.00 95.81 87 GLY A CA 1
ATOM 646 C C . GLY A 1 87 ? -0.056 12.510 9.645 1.00 95.81 87 GLY A C 1
ATOM 647 O O . GLY A 1 87 ? -0.823 12.198 8.736 1.00 95.81 87 GLY A O 1
ATOM 648 N N . GLN A 1 88 ? 0.693 11.623 10.301 1.00 97.56 88 GLN A N 1
ATOM 649 C CA . GLN A 1 88 ? 0.698 10.186 10.013 1.00 97.56 88 GLN A CA 1
ATOM 650 C C . GLN A 1 88 ? -0.386 9.446 10.802 1.00 97.56 88 GLN A C 1
ATOM 652 O O . GLN A 1 88 ? -0.659 9.775 11.958 1.00 97.56 88 GLN A O 1
ATOM 657 N N . LEU A 1 89 ? -0.934 8.390 10.206 1.00 98.25 89 LEU A N 1
ATOM 658 C CA . LEU A 1 89 ? -1.675 7.355 10.914 1.00 98.25 89 LEU A CA 1
ATOM 659 C C . LEU A 1 89 ? -0.715 6.205 11.233 1.00 98.25 89 LEU A C 1
ATOM 661 O O . LEU A 1 89 ? -0.358 5.414 10.361 1.00 98.25 89 LEU A O 1
ATOM 665 N N . VAL A 1 90 ? -0.264 6.140 12.483 1.00 97.81 90 VAL A N 1
ATOM 666 C CA . VAL A 1 90 ? 0.668 5.104 12.943 1.00 97.81 90 VAL A CA 1
ATOM 667 C C . VAL A 1 90 ? -0.131 3.958 13.546 1.00 97.81 90 VAL A C 1
ATOM 669 O O . VAL A 1 90 ? -0.806 4.145 14.559 1.00 97.81 90 VAL A O 1
ATOM 672 N N . MET A 1 91 ? -0.076 2.788 12.913 1.00 97.94 91 MET A N 1
ATOM 673 C CA . MET A 1 91 ? -0.748 1.583 13.395 1.00 97.94 91 MET A CA 1
ATOM 674 C C . MET A 1 91 ? -0.119 1.092 14.705 1.00 97.94 91 MET A C 1
ATOM 676 O O . MET A 1 91 ? 1.027 1.404 15.032 1.00 97.94 91 MET A O 1
ATOM 680 N N . LYS A 1 92 ? -0.875 0.294 15.459 1.00 97.50 92 LYS A N 1
ATOM 681 C CA . LYS A 1 92 ? -0.388 -0.412 16.649 1.00 97.50 92 LYS A CA 1
ATOM 682 C C . LYS A 1 92 ? -0.401 -1.911 16.395 1.00 97.50 92 LYS A C 1
ATOM 684 O O . LYS A 1 92 ? -1.218 -2.400 15.618 1.00 97.50 92 LYS A O 1
ATOM 689 N N . ASP A 1 93 ? 0.499 -2.620 17.069 1.00 97.31 93 ASP A N 1
ATOM 690 C CA . ASP A 1 93 ? 0.557 -4.075 16.987 1.00 97.31 93 ASP A CA 1
ATOM 691 C C . ASP A 1 93 ? -0.807 -4.683 17.362 1.00 97.31 93 ASP A C 1
ATOM 693 O O . ASP A 1 93 ? -1.405 -4.276 18.361 1.00 97.31 93 ASP A O 1
ATOM 697 N N . TYR A 1 94 ? -1.280 -5.664 16.590 1.00 97.06 94 TYR A N 1
ATOM 698 C CA . TYR A 1 94 ? -2.562 -6.362 16.792 1.00 97.06 94 TYR A CA 1
ATOM 699 C C . TYR A 1 94 ? -3.812 -5.464 16.732 1.00 97.06 94 TYR A C 1
ATOM 701 O O . TYR A 1 94 ? -4.847 -5.785 17.329 1.00 97.06 94 TYR A O 1
ATOM 709 N N . VAL A 1 95 ? -3.722 -4.329 16.033 1.00 98.00 95 VAL A N 1
ATOM 710 C CA . VAL A 1 95 ? -4.857 -3.441 15.768 1.00 98.00 95 VAL A CA 1
ATOM 711 C C . VAL A 1 95 ? -5.195 -3.475 14.284 1.00 98.00 95 VAL A C 1
ATOM 713 O O . VAL A 1 95 ? -4.379 -3.103 13.440 1.00 98.00 95 VAL A O 1
ATOM 716 N N . SER A 1 96 ? -6.426 -3.869 13.974 1.00 98.31 96 SER A N 1
ATOM 717 C CA . SER A 1 96 ? -6.956 -3.888 12.612 1.00 98.31 96 SER A CA 1
ATOM 718 C C . SER A 1 96 ? -7.908 -2.708 12.399 1.00 98.31 96 SER A C 1
ATOM 720 O O . SER A 1 96 ? -8.678 -2.348 13.291 1.00 98.31 96 SER A O 1
ATOM 722 N N . ILE A 1 97 ? -7.886 -2.111 11.209 1.00 98.50 97 ILE A N 1
ATOM 723 C CA . ILE A 1 97 ? -8.844 -1.092 10.767 1.00 98.50 97 ILE A CA 1
ATOM 724 C C . ILE A 1 97 ? -9.653 -1.661 9.607 1.00 98.50 97 ILE A C 1
ATOM 726 O O . ILE A 1 97 ? -9.100 -2.208 8.651 1.00 98.50 97 ILE A O 1
ATOM 730 N N . THR A 1 98 ? -10.969 -1.494 9.671 1.00 98.69 98 THR A N 1
ATOM 731 C CA . THR A 1 98 ? -11.877 -1.829 8.575 1.00 98.69 98 THR A CA 1
ATOM 732 C C . THR A 1 98 ? -12.809 -0.660 8.285 1.00 98.69 98 THR A C 1
ATOM 734 O O . THR A 1 98 ? -13.304 -0.011 9.209 1.00 98.69 98 THR A O 1
ATOM 737 N N . GLY A 1 99 ? -13.010 -0.344 7.011 1.00 98.44 99 GLY A N 1
ATOM 738 C CA . GLY A 1 99 ? -14.002 0.629 6.571 1.00 98.44 99 GLY A CA 1
ATOM 739 C C . GLY A 1 99 ? -15.335 -0.005 6.196 1.00 98.44 99 GLY A C 1
ATOM 740 O O . GLY A 1 99 ? -15.561 -1.202 6.339 1.00 98.44 99 GLY A O 1
ATOM 741 N N . SER A 1 100 ? -16.245 0.824 5.693 1.00 96.94 100 SER A N 1
ATOM 742 C CA . SER A 1 100 ? -17.550 0.383 5.185 1.00 96.94 100 SER A CA 1
ATOM 743 C C . SER A 1 100 ? -17.512 -0.046 3.707 1.00 96.94 100 SER A C 1
ATOM 745 O O . SER A 1 100 ? -18.544 -0.417 3.148 1.00 96.94 100 SER A O 1
ATOM 747 N N . GLY A 1 101 ? -16.336 0.016 3.074 1.00 97.00 101 GLY A N 1
ATOM 748 C CA . GLY A 1 101 ? -16.079 -0.294 1.669 1.00 97.00 101 GLY A CA 1
ATOM 749 C C . GLY A 1 101 ? -15.166 0.748 1.013 1.00 97.00 101 GLY A C 1
ATOM 750 O O . GLY A 1 101 ? -15.244 1.936 1.345 1.00 97.00 101 GLY A O 1
ATOM 751 N N . MET A 1 102 ? -14.360 0.320 0.032 1.00 95.31 102 MET A N 1
ATOM 752 C CA . MET A 1 102 ? -13.357 1.152 -0.666 1.00 95.31 102 MET A CA 1
ATOM 753 C C . MET A 1 102 ? -13.909 2.470 -1.229 1.00 95.31 102 MET A C 1
ATOM 755 O O . MET A 1 102 ? -13.246 3.500 -1.143 1.00 95.31 102 MET A O 1
ATOM 759 N N . GLU A 1 103 ? -15.142 2.454 -1.740 1.00 96.62 103 GLU A N 1
ATOM 760 C CA . GLU A 1 103 ? -15.817 3.633 -2.312 1.00 96.62 103 GLU A CA 1
ATOM 761 C C . GLU A 1 103 ? -16.523 4.518 -1.278 1.00 96.62 103 GLU A C 1
ATOM 763 O O . GLU A 1 103 ? -17.090 5.555 -1.620 1.00 96.62 103 GLU A O 1
ATOM 768 N N . THR A 1 104 ? -16.583 4.082 -0.020 1.00 97.12 104 THR A N 1
ATOM 769 C CA . THR A 1 104 ? -17.463 4.685 0.994 1.00 97.12 104 THR A CA 1
ATOM 770 C C . THR A 1 104 ? -16.713 5.236 2.195 1.00 97.12 104 THR A C 1
ATOM 772 O O . THR A 1 104 ? -17.190 6.180 2.823 1.00 97.12 104 THR A O 1
ATOM 775 N N . THR A 1 105 ? -15.542 4.683 2.500 1.00 98.56 105 THR A N 1
ATOM 776 C CA . THR A 1 105 ? -14.672 5.121 3.589 1.00 98.56 105 THR A CA 1
ATOM 777 C C . THR A 1 105 ? -13.339 5.551 2.998 1.00 98.56 105 THR A C 1
ATOM 779 O O . THR A 1 105 ? -12.671 4.753 2.349 1.00 98.56 105 THR A O 1
ATOM 782 N N . GLU A 1 106 ? -12.938 6.793 3.252 1.00 98.69 106 GLU A N 1
ATOM 783 C CA . GLU A 1 106 ? -11.688 7.368 2.754 1.00 98.69 106 GLU A CA 1
ATOM 784 C C . GLU A 1 106 ? -10.860 7.948 3.902 1.00 98.69 106 GLU A C 1
ATOM 786 O O . GLU A 1 106 ? -11.324 8.816 4.641 1.00 98.69 106 GLU A O 1
ATOM 791 N N . LEU A 1 107 ? -9.608 7.518 4.016 1.00 98.69 107 LEU A N 1
ATOM 792 C CA . LEU A 1 107 ? -8.577 8.164 4.821 1.00 98.69 107 LEU A CA 1
ATOM 793 C C . LEU A 1 107 ? -7.794 9.130 3.933 1.00 98.69 107 LEU A C 1
ATOM 795 O O . LEU A 1 107 ? -7.222 8.716 2.924 1.00 98.69 107 LEU A O 1
ATOM 799 N N . ARG A 1 108 ? -7.733 10.410 4.311 1.00 98.44 108 ARG A N 1
ATOM 800 C CA . ARG A 1 108 ? -7.091 11.448 3.493 1.00 98.44 108 ARG A CA 1
ATOM 801 C C . ARG A 1 108 ? -5.961 12.144 4.239 1.00 98.44 108 ARG A C 1
ATOM 803 O O . ARG A 1 108 ? -6.193 12.778 5.266 1.00 98.44 108 ARG A O 1
ATOM 810 N N . GLY A 1 109 ? -4.760 12.068 3.679 1.00 97.81 109 GLY A N 1
ATOM 811 C CA . GLY A 1 109 ? -3.537 12.650 4.221 1.00 97.81 109 GLY A CA 1
ATOM 812 C C . GLY A 1 109 ? -2.846 13.614 3.260 1.00 97.81 109 GLY A C 1
ATOM 813 O O . GLY A 1 109 ? -3.070 13.608 2.048 1.00 97.81 109 GLY A O 1
ATOM 814 N N . ALA A 1 110 ? -1.976 14.442 3.835 1.00 97.81 110 ALA A N 1
ATOM 815 C CA . ALA A 1 110 ? -1.044 15.310 3.119 1.00 97.81 110 ALA A CA 1
ATOM 816 C C . ALA A 1 110 ? 0.356 15.170 3.737 1.00 97.81 110 ALA A C 1
ATOM 818 O O . ALA A 1 110 ? 0.915 16.125 4.283 1.00 97.81 110 ALA A O 1
ATOM 819 N N . VAL A 1 111 ? 0.889 13.946 3.711 1.00 98.06 111 VAL A N 1
ATOM 820 C CA . VAL A 1 111 ? 2.166 13.577 4.335 1.00 98.06 111 VAL A CA 1
ATOM 821 C C . VAL A 1 111 ? 3.211 13.287 3.272 1.00 98.06 111 VAL A C 1
ATOM 823 O O . VAL A 1 111 ? 2.964 12.567 2.312 1.00 98.06 111 VAL A O 1
ATOM 826 N N . GLY A 1 112 ? 4.405 13.831 3.458 1.00 97.19 112 GLY A N 1
ATOM 827 C CA . GLY A 1 112 ? 5.550 13.578 2.601 1.00 97.19 112 GLY A CA 1
ATOM 828 C C . GLY A 1 112 ? 6.816 14.104 3.256 1.00 97.19 112 GLY A C 1
ATOM 829 O O . GLY A 1 112 ? 6.763 14.790 4.279 1.00 97.19 112 GLY A O 1
ATOM 830 N N . GLY A 1 113 ? 7.962 13.785 2.670 1.00 96.50 113 GLY A N 1
ATOM 831 C CA . GLY A 1 113 ? 9.263 14.091 3.250 1.00 96.50 113 GLY A CA 1
ATOM 832 C C . GLY A 1 113 ? 10.289 14.549 2.225 1.00 96.50 113 GLY A C 1
ATOM 833 O O . GLY A 1 113 ? 10.123 14.401 1.014 1.00 96.50 113 GLY A O 1
ATOM 834 N N . ALA A 1 114 ? 11.393 15.095 2.736 1.00 95.56 114 ALA A N 1
ATOM 835 C CA . ALA A 1 114 ? 12.550 15.455 1.921 1.00 95.56 114 ALA A CA 1
ATOM 836 C C . ALA A 1 114 ? 13.315 14.221 1.403 1.00 95.56 114 ALA A C 1
ATOM 838 O O . ALA A 1 114 ? 14.039 14.326 0.415 1.00 95.56 114 ALA A O 1
ATOM 839 N N . GLY A 1 115 ? 13.158 13.059 2.044 1.00 94.94 115 GLY A N 1
ATOM 840 C CA . GLY A 1 115 ? 13.847 11.821 1.693 1.00 94.94 115 GLY A CA 1
ATOM 841 C C . GLY A 1 115 ? 12.952 10.592 1.814 1.00 94.94 115 GLY A C 1
ATOM 842 O O . GLY A 1 115 ? 11.825 10.670 2.299 1.00 94.94 115 GLY A O 1
ATOM 843 N N . PHE A 1 116 ? 13.479 9.461 1.348 1.00 95.12 116 PHE A N 1
ATOM 844 C CA . PHE A 1 116 ? 12.830 8.158 1.433 1.00 95.12 116 PHE A CA 1
ATOM 845 C C . PHE A 1 116 ? 13.019 7.574 2.837 1.00 95.12 116 PHE A C 1
ATOM 847 O O . PHE A 1 116 ? 14.010 6.904 3.121 1.00 95.12 116 PHE A O 1
ATOM 854 N N . THR A 1 117 ? 12.094 7.911 3.730 1.00 95.25 117 THR A N 1
ATOM 855 C CA . THR A 1 117 ? 12.041 7.446 5.120 1.00 95.25 117 THR A CA 1
ATOM 856 C C . THR A 1 117 ? 10.591 7.213 5.529 1.00 95.25 117 THR A C 1
ATOM 858 O O . THR A 1 117 ? 9.677 7.776 4.929 1.00 95.25 117 THR A O 1
ATOM 861 N N . GLU A 1 118 ? 10.381 6.455 6.604 1.00 95.25 118 GLU A N 1
ATOM 862 C CA . GLU A 1 118 ? 9.058 6.184 7.188 1.00 95.25 118 GLU A CA 1
ATOM 863 C C . GLU A 1 118 ? 8.242 7.460 7.470 1.00 95.25 118 GLU A C 1
ATOM 865 O O . GLU A 1 118 ? 7.029 7.475 7.293 1.00 95.25 118 GLU A O 1
ATOM 870 N N . SER A 1 119 ? 8.895 8.576 7.812 1.00 96.38 119 SER A N 1
ATOM 871 C CA . SER A 1 119 ? 8.236 9.876 8.032 1.00 96.38 119 SER A CA 1
ATOM 872 C C . SER A 1 119 ? 7.562 10.482 6.791 1.00 96.38 119 SER A C 1
ATOM 874 O O . SER A 1 119 ? 6.785 11.426 6.924 1.00 96.38 119 SER A O 1
ATOM 876 N N . ALA A 1 120 ? 7.849 9.974 5.588 1.00 97.62 120 ALA A N 1
ATOM 877 C CA . ALA A 1 120 ? 7.176 10.375 4.352 1.00 97.62 120 ALA A CA 1
ATOM 878 C C . ALA A 1 120 ? 5.889 9.568 4.078 1.00 97.62 120 ALA A C 1
ATOM 880 O O . ALA A 1 120 ? 5.197 9.852 3.097 1.00 97.62 120 ALA A O 1
ATOM 881 N N . ALA A 1 121 ? 5.576 8.569 4.910 1.00 98.19 121 ALA A N 1
ATOM 882 C CA . ALA A 1 121 ? 4.411 7.707 4.760 1.00 98.19 121 ALA A CA 1
ATOM 883 C C . ALA A 1 121 ? 3.182 8.260 5.458 1.00 98.19 121 ALA A C 1
ATOM 885 O O . ALA A 1 121 ? 3.247 8.675 6.610 1.00 98.19 121 ALA A O 1
ATOM 886 N N . PHE A 1 122 ? 2.041 8.230 4.776 1.00 98.69 122 PHE A N 1
ATOM 887 C CA . PHE A 1 122 ? 0.783 8.598 5.408 1.00 98.69 122 PHE A CA 1
ATOM 888 C C . PHE A 1 122 ? 0.362 7.568 6.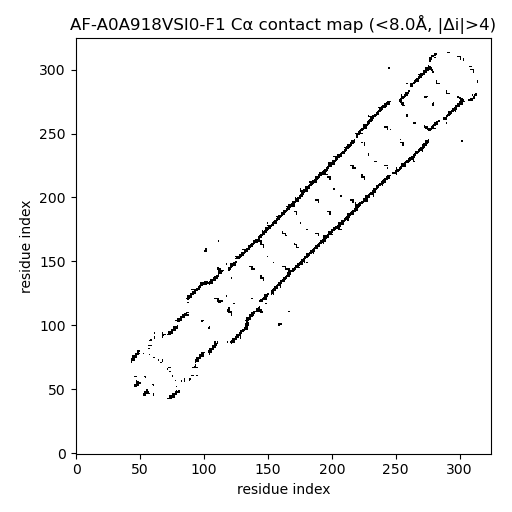453 1.00 98.69 122 PHE A C 1
ATOM 890 O O . PHE A 1 122 ? 0.004 7.946 7.568 1.00 98.69 122 PHE A O 1
ATOM 897 N N . ILE A 1 123 ? 0.468 6.283 6.120 1.00 98.50 123 ILE A N 1
ATOM 898 C CA . ILE A 1 123 ? 0.224 5.187 7.052 1.00 98.50 123 ILE A CA 1
ATOM 899 C C . ILE A 1 123 ? 1.528 4.452 7.334 1.00 98.50 123 ILE A C 1
ATOM 901 O O . ILE A 1 123 ? 2.233 4.041 6.410 1.00 98.50 123 ILE A O 1
ATOM 905 N N . VAL A 1 124 ? 1.807 4.253 8.618 1.00 97.94 124 VAL A N 1
ATOM 906 C CA . VAL A 1 124 ? 2.910 3.422 9.104 1.00 97.94 124 VAL A CA 1
ATOM 907 C C . VAL A 1 124 ? 2.329 2.125 9.653 1.00 97.94 124 VAL A C 1
ATOM 909 O O . VAL A 1 124 ? 1.493 2.156 10.556 1.00 97.94 124 VAL A O 1
ATOM 912 N N . GLY A 1 125 ? 2.753 1.000 9.084 1.00 96.69 125 GLY A N 1
ATOM 913 C CA . GLY A 1 125 ? 2.343 -0.343 9.482 1.00 96.69 125 GLY A CA 1
ATOM 914 C C . GLY A 1 125 ? 2.894 -0.763 10.845 1.00 96.69 125 GLY A C 1
ATOM 915 O O . GLY A 1 125 ? 3.855 -0.195 11.358 1.00 96.69 125 GLY A O 1
ATOM 916 N N . ALA A 1 126 ? 2.273 -1.785 11.426 1.00 96.56 126 ALA A N 1
ATOM 917 C CA . ALA A 1 126 ? 2.660 -2.385 12.699 1.00 96.56 126 ALA A CA 1
ATOM 918 C C . ALA A 1 126 ? 2.438 -3.903 12.654 1.00 96.56 126 ALA A C 1
ATOM 920 O O . ALA A 1 126 ? 1.868 -4.418 11.689 1.00 96.56 126 ALA A O 1
ATOM 921 N N . ARG A 1 127 ? 2.892 -4.628 13.681 1.00 95.31 127 ARG A N 1
ATOM 922 C CA . ARG A 1 127 ? 2.889 -6.098 13.685 1.00 95.31 127 ARG A CA 1
ATOM 923 C C . ARG A 1 127 ? 1.488 -6.656 13.764 1.00 95.31 127 ARG A C 1
ATOM 925 O O . ARG A 1 127 ? 0.747 -6.305 14.677 1.00 95.31 127 ARG A O 1
ATOM 932 N N . GLU A 1 128 ? 1.167 -7.587 12.875 1.00 94.62 128 GLU A N 1
ATOM 933 C CA . GLU A 1 128 ? -0.158 -8.211 12.808 1.00 94.62 128 GLU A CA 1
ATOM 934 C C . GLU A 1 128 ? -1.279 -7.158 12.763 1.00 94.62 128 GLU A C 1
ATOM 936 O O . GLU A 1 128 ? -2.360 -7.364 13.308 1.00 94.62 128 GLU A O 1
ATOM 941 N N . ALA A 1 129 ? -0.995 -6.001 12.157 1.00 97.12 129 ALA A N 1
ATOM 942 C CA . ALA A 1 129 ? -2.002 -5.005 11.848 1.00 97.12 129 ALA A CA 1
ATOM 943 C C . ALA A 1 129 ? -2.632 -5.331 10.491 1.00 97.12 129 ALA A C 1
ATOM 945 O O . ALA A 1 129 ? -1.949 -5.777 9.560 1.00 97.12 129 ALA A O 1
ATOM 946 N N . ASP A 1 130 ? -3.926 -5.055 10.363 1.00 98.00 130 ASP A N 1
ATOM 947 C CA . ASP A 1 130 ? -4.645 -5.213 9.102 1.00 98.00 130 ASP A CA 1
ATOM 948 C C . ASP A 1 130 ? -5.346 -3.910 8.718 1.00 98.00 130 ASP A C 1
ATOM 950 O O . ASP A 1 130 ? -5.898 -3.212 9.571 1.00 98.00 130 ASP A O 1
ATOM 954 N N . ILE A 1 131 ? -5.354 -3.587 7.428 1.00 98.50 131 ILE A N 1
ATOM 955 C CA . ILE A 1 131 ? -6.174 -2.507 6.870 1.00 98.50 131 ILE A CA 1
ATOM 956 C C . ILE A 1 131 ? -7.095 -3.096 5.813 1.00 98.50 131 ILE A C 1
ATOM 958 O O . ILE A 1 131 ? -6.648 -3.844 4.940 1.00 98.50 131 ILE A O 1
ATOM 962 N N . SER A 1 132 ? -8.385 -2.776 5.908 1.00 98.75 132 SER A N 1
ATOM 963 C CA . SER A 1 132 ? -9.376 -3.320 4.990 1.00 98.75 132 SER A CA 1
ATOM 964 C C . SER A 1 132 ? -10.555 -2.412 4.672 1.00 98.75 132 SER A C 1
ATOM 966 O O . SER A 1 132 ? -10.902 -1.526 5.450 1.00 98.75 132 SER A O 1
ATOM 968 N N . ASP A 1 133 ? -11.187 -2.666 3.526 1.00 98.69 133 ASP A N 1
ATOM 969 C CA . ASP A 1 133 ? -12.493 -2.123 3.140 1.00 98.69 133 ASP A CA 1
ATOM 970 C C . ASP A 1 133 ? -12.554 -0.582 3.131 1.00 98.69 133 ASP A C 1
ATOM 972 O O . ASP A 1 133 ? -13.547 0.022 3.541 1.00 98.69 133 ASP A O 1
ATOM 976 N N . LEU A 1 134 ? -11.489 0.080 2.672 1.00 98.75 134 LEU A N 1
ATOM 977 C CA . LEU A 1 134 ? -11.389 1.545 2.635 1.00 98.75 134 LEU A CA 1
ATOM 978 C C . LEU A 1 134 ? -10.467 2.050 1.521 1.00 98.75 134 LEU A C 1
ATOM 980 O O . LEU A 1 134 ? -9.742 1.287 0.889 1.00 98.75 134 LEU A O 1
ATOM 984 N N . SER A 1 135 ? -10.476 3.355 1.283 1.00 98.81 135 SER A N 1
ATOM 985 C CA . SER A 1 135 ? -9.499 4.035 0.437 1.00 98.81 135 SER A CA 1
ATOM 986 C C . SER A 1 135 ? -8.523 4.868 1.268 1.00 98.81 135 SER A C 1
ATOM 988 O O . SER A 1 135 ? -8.870 5.443 2.298 1.00 98.81 135 SER A O 1
ATOM 990 N N . ILE A 1 136 ? -7.279 4.926 0.811 1.00 98.75 136 ILE A N 1
ATOM 991 C CA . ILE A 1 136 ? -6.175 5.703 1.363 1.00 98.75 136 ILE A CA 1
ATOM 992 C C . ILE A 1 136 ? -5.759 6.684 0.281 1.00 98.75 136 ILE A C 1
ATOM 994 O O . ILE A 1 136 ? -5.366 6.274 -0.808 1.00 98.75 136 ILE A O 1
ATOM 998 N N . VAL A 1 137 ? -5.806 7.975 0.581 1.00 98.56 137 VAL A N 1
ATOM 999 C CA . VAL A 1 137 ? -5.415 9.030 -0.353 1.00 98.56 137 VAL A CA 1
ATOM 1000 C C . VAL A 1 137 ? -4.350 9.893 0.295 1.00 98.56 137 VAL A C 1
ATOM 1002 O O . VAL A 1 137 ? -4.636 10.603 1.259 1.00 98.56 137 VAL A O 1
ATOM 1005 N N . ASN A 1 138 ? -3.133 9.867 -0.244 1.00 98.00 138 ASN A N 1
ATOM 1006 C CA . ASN A 1 138 ? -2.056 10.747 0.200 1.00 98.00 138 ASN A CA 1
ATOM 1007 C C . ASN A 1 138 ? -1.605 11.668 -0.935 1.00 98.00 138 ASN A C 1
ATOM 1009 O O . ASN A 1 138 ? -1.206 11.205 -2.005 1.00 98.00 138 ASN A O 1
ATOM 1013 N N . SER A 1 139 ? -1.654 12.977 -0.695 1.00 95.56 139 SER A N 1
ATOM 1014 C CA . SER A 1 139 ? -1.199 13.961 -1.672 1.00 95.56 139 SER A CA 1
ATOM 1015 C C . SER A 1 139 ? -0.571 15.178 -1.028 1.00 95.56 139 SER A C 1
ATOM 1017 O O . SER A 1 139 ? -1.226 15.924 -0.298 1.00 95.56 139 SER A O 1
ATOM 1019 N N . VAL A 1 140 ? 0.680 15.449 -1.390 1.00 95.25 140 VAL A N 1
ATOM 1020 C CA . VAL A 1 140 ? 1.391 16.656 -0.971 1.00 95.25 140 VAL A CA 1
ATOM 1021 C C . VAL A 1 140 ? 2.537 16.975 -1.931 1.00 95.25 140 VAL A C 1
ATOM 1023 O O . VAL A 1 140 ? 3.176 16.073 -2.457 1.00 95.25 140 VAL A O 1
ATOM 1026 N N . GLY A 1 141 ? 2.836 18.262 -2.119 1.00 93.50 141 GLY A N 1
ATOM 1027 C CA . GLY A 1 141 ? 3.966 18.754 -2.920 1.00 93.50 141 GLY A CA 1
ATOM 1028 C C . GLY A 1 141 ? 5.332 18.590 -2.245 1.00 93.50 141 GLY A C 1
ATOM 1029 O O . GLY A 1 141 ? 6.020 19.587 -2.036 1.00 93.50 141 GLY A O 1
ATOM 1030 N N . GLN A 1 142 ? 5.707 17.372 -1.847 1.00 94.69 142 GLN A N 1
ATOM 1031 C CA . GLN A 1 142 ? 6.998 17.058 -1.209 1.00 94.69 142 GLN A CA 1
ATOM 1032 C C . GLN A 1 142 ? 7.888 16.200 -2.107 1.00 94.69 142 GLN A C 1
ATOM 1034 O O . GLN A 1 142 ? 7.428 15.633 -3.092 1.00 94.69 142 GLN A O 1
ATOM 1039 N N . ASN A 1 143 ? 9.179 16.095 -1.777 1.00 94.25 143 ASN A N 1
ATOM 1040 C CA . ASN A 1 143 ? 10.138 15.331 -2.582 1.00 94.25 143 ASN A CA 1
ATOM 1041 C C . ASN A 1 143 ? 9.737 13.852 -2.705 1.00 94.25 143 ASN A C 1
ATOM 1043 O O . ASN A 1 143 ? 9.714 13.308 -3.812 1.00 94.25 143 ASN A O 1
ATOM 1047 N N . VAL A 1 144 ? 9.389 13.240 -1.571 1.00 95.88 144 VAL A N 1
ATOM 1048 C CA . VAL A 1 144 ? 8.931 11.854 -1.466 1.00 95.88 144 VAL A CA 1
ATOM 1049 C C . VAL A 1 144 ? 7.552 11.801 -0.818 1.00 95.88 144 VAL A C 1
ATOM 1051 O O . VAL A 1 144 ? 7.326 12.455 0.202 1.00 95.88 144 VAL A O 1
ATOM 1054 N N . VAL A 1 145 ? 6.650 11.006 -1.392 1.00 96.88 145 VAL A N 1
ATOM 1055 C CA . VAL A 1 145 ? 5.295 10.766 -0.869 1.00 96.88 145 VAL A CA 1
ATOM 1056 C C . VAL A 1 145 ? 5.030 9.263 -0.858 1.00 96.88 145 VAL A C 1
ATOM 1058 O O . VAL A 1 145 ? 5.210 8.597 -1.878 1.00 96.88 145 VAL A O 1
ATOM 1061 N N . ILE A 1 146 ? 4.628 8.721 0.291 1.00 98.19 146 ILE A N 1
ATOM 1062 C CA . ILE A 1 146 ? 4.362 7.287 0.458 1.00 98.19 146 ILE A CA 1
ATOM 1063 C C . ILE A 1 146 ? 2.927 7.098 0.970 1.00 98.19 146 ILE A C 1
ATOM 1065 O O . ILE A 1 146 ? 2.500 7.790 1.897 1.00 98.19 146 ILE A O 1
ATOM 1069 N N . GLY A 1 147 ? 2.167 6.181 0.371 1.00 98.31 147 GLY A N 1
ATOM 1070 C CA . GLY A 1 147 ? 0.830 5.814 0.845 1.00 98.31 147 GLY A CA 1
ATOM 1071 C C . GLY A 1 147 ? 0.916 5.019 2.144 1.00 98.31 147 GLY A C 1
ATOM 1072 O O . GLY A 1 147 ? 0.546 5.517 3.209 1.00 98.31 147 GLY A O 1
ATOM 1073 N N . VAL A 1 148 ? 1.471 3.811 2.057 1.00 98.50 148 VAL A N 1
ATOM 1074 C CA . VAL A 1 148 ? 1.664 2.904 3.197 1.00 98.50 148 VAL A CA 1
ATOM 1075 C C . VAL A 1 148 ? 3.121 2.464 3.282 1.00 98.50 148 VAL A C 1
ATOM 1077 O O . VAL A 1 148 ? 3.716 2.106 2.269 1.00 98.50 148 VAL A O 1
ATOM 1080 N N . HIS A 1 149 ? 3.695 2.464 4.481 1.00 98.06 149 HIS A N 1
ATOM 1081 C CA . HIS A 1 149 ? 5.032 1.939 4.745 1.00 98.06 149 HIS A CA 1
ATOM 1082 C C . HIS A 1 149 ? 4.974 0.889 5.846 1.00 98.06 149 HIS A C 1
ATOM 1084 O O . HIS A 1 149 ? 4.578 1.204 6.965 1.00 98.06 149 HIS A O 1
ATOM 1090 N N . THR A 1 150 ? 5.405 -0.334 5.552 1.00 95.81 150 THR A N 1
ATOM 1091 C CA . THR A 1 150 ? 5.640 -1.362 6.570 1.00 95.81 150 THR A CA 1
ATOM 1092 C C . THR A 1 150 ? 7.132 -1.655 6.691 1.00 95.81 150 THR A C 1
ATOM 1094 O O . THR A 1 150 ? 7.829 -1.790 5.681 1.00 95.81 150 THR A O 1
ATOM 1097 N N . SER A 1 151 ? 7.627 -1.712 7.927 1.00 94.00 151 SER A N 1
ATOM 1098 C CA . SER A 1 151 ? 9.024 -1.999 8.253 1.00 94.00 151 SER A CA 1
ATOM 1099 C C . SER A 1 151 ? 9.136 -2.964 9.423 1.00 94.00 151 SER A C 1
ATOM 1101 O O . SER A 1 151 ? 8.551 -2.722 10.474 1.00 94.00 151 SER A O 1
ATOM 1103 N N . GLN A 1 152 ? 9.923 -4.035 9.274 1.00 88.19 152 GLN A N 1
ATOM 1104 C CA . GLN A 1 152 ? 10.249 -4.994 10.349 1.00 88.19 152 GLN A CA 1
ATOM 1105 C C . GLN A 1 152 ? 9.046 -5.695 11.008 1.00 88.19 152 GLN A C 1
ATOM 1107 O O . GLN A 1 152 ? 9.206 -6.343 12.044 1.00 88.19 152 GLN A O 1
ATOM 1112 N N . GLN A 1 153 ? 7.845 -5.539 10.452 1.00 88.88 153 GLN A N 1
ATOM 1113 C CA . GLN A 1 153 ? 6.593 -6.012 11.023 1.00 88.88 153 GLN A CA 1
ATOM 1114 C C . GLN A 1 153 ? 5.685 -6.575 9.934 1.00 88.88 153 GLN A C 1
ATOM 1116 O O . GLN A 1 153 ? 5.495 -5.956 8.887 1.00 88.88 153 GLN A O 1
ATOM 1121 N N . ASP A 1 154 ? 5.081 -7.724 10.214 1.00 91.19 154 ASP A N 1
ATOM 1122 C CA . ASP A 1 154 ? 4.150 -8.348 9.282 1.00 91.19 154 ASP A CA 1
ATOM 1123 C C . ASP A 1 154 ? 2.818 -7.596 9.280 1.00 91.19 154 ASP A C 1
ATOM 1125 O O . ASP A 1 154 ? 2.275 -7.291 10.343 1.00 91.19 154 ASP A O 1
ATOM 1129 N N . MET A 1 155 ? 2.277 -7.316 8.097 1.00 95.12 155 MET A N 1
ATOM 1130 C CA . MET A 1 155 ? 1.035 -6.556 7.930 1.00 95.12 155 MET A CA 1
ATOM 1131 C C . MET A 1 155 ? 0.193 -7.147 6.798 1.00 95.12 155 MET A C 1
ATOM 1133 O O . MET A 1 155 ? 0.727 -7.721 5.839 1.00 95.12 155 MET A O 1
ATOM 1137 N N . ARG A 1 156 ? -1.132 -6.990 6.883 1.00 98.00 156 ARG A N 1
ATOM 1138 C CA . ARG A 1 156 ? -2.046 -7.316 5.781 1.00 98.00 156 ARG A CA 1
ATOM 1139 C C . ARG A 1 156 ? -2.814 -6.083 5.323 1.00 98.00 156 ARG A C 1
ATOM 1141 O O . ARG A 1 156 ? -3.255 -5.264 6.124 1.00 98.00 156 ARG A O 1
ATOM 1148 N N . ILE A 1 157 ? -2.995 -5.965 4.019 1.00 98.50 157 ILE A N 1
ATOM 1149 C CA . ILE A 1 157 ? -3.825 -4.941 3.391 1.00 98.50 157 ILE A CA 1
ATOM 1150 C C . ILE A 1 157 ? -4.753 -5.671 2.423 1.00 98.50 157 ILE A C 1
ATOM 1152 O O . ILE A 1 157 ? -4.287 -6.457 1.598 1.00 98.50 157 ILE A O 1
ATOM 1156 N N . SER A 1 158 ? -6.061 -5.458 2.547 1.00 98.62 158 SER A N 1
ATOM 1157 C CA . SER A 1 158 ? -7.048 -6.169 1.728 1.00 98.62 158 SER A CA 1
ATOM 1158 C C . SER A 1 158 ? -8.230 -5.307 1.346 1.00 98.62 158 SER A C 1
ATOM 1160 O O . SER A 1 158 ? -8.632 -4.505 2.181 1.00 98.62 158 SER A O 1
ATOM 1162 N N . ARG A 1 159 ? -8.834 -5.460 0.161 1.00 98.56 159 ARG A N 1
ATOM 1163 C CA . ARG A 1 159 ? -9.995 -4.632 -0.242 1.00 98.56 159 ARG A CA 1
ATOM 1164 C C . ARG A 1 159 ? -9.747 -3.158 0.041 1.00 98.56 159 ARG A C 1
ATOM 1166 O O . ARG A 1 159 ? -10.548 -2.492 0.693 1.00 98.56 159 ARG A O 1
ATOM 1173 N N . THR A 1 160 ? -8.561 -2.693 -0.335 1.00 98.69 160 THR A N 1
ATOM 1174 C CA . THR A 1 160 ? -8.104 -1.339 -0.049 1.00 98.69 160 THR A CA 1
ATOM 1175 C C . THR A 1 160 ? -7.646 -0.664 -1.327 1.00 98.69 160 THR A C 1
ATOM 1177 O O . THR A 1 160 ? -6.858 -1.229 -2.079 1.00 98.69 160 THR A O 1
ATOM 1180 N N . ARG A 1 161 ? -8.091 0.572 -1.554 1.00 98.75 161 ARG A N 1
ATOM 1181 C CA . ARG A 1 161 ? -7.570 1.407 -2.641 1.00 98.75 161 ARG A CA 1
ATOM 1182 C C . ARG A 1 161 ? -6.508 2.352 -2.100 1.00 98.75 161 ARG A C 1
ATOM 1184 O O . ARG A 1 161 ? -6.806 3.142 -1.212 1.00 98.75 161 ARG A O 1
ATOM 1191 N N . VAL A 1 162 ? -5.298 2.332 -2.646 1.00 98.62 162 VAL A N 1
ATOM 1192 C CA . VAL A 1 162 ? -4.221 3.268 -2.294 1.00 98.62 162 VAL A CA 1
ATOM 1193 C C . VAL A 1 162 ? -3.983 4.226 -3.454 1.00 98.62 162 VAL A C 1
ATOM 1195 O O . VAL A 1 162 ? -3.601 3.804 -4.541 1.00 98.62 162 VAL A O 1
ATOM 1198 N N . ILE A 1 163 ? -4.185 5.520 -3.214 1.00 97.88 163 ILE A N 1
ATOM 1199 C CA . ILE A 1 163 ? -3.989 6.587 -4.196 1.00 97.88 163 ILE A CA 1
ATOM 1200 C C . ILE A 1 163 ? -2.891 7.529 -3.711 1.00 97.88 163 ILE A C 1
ATOM 1202 O O . ILE A 1 163 ? -3.026 8.156 -2.655 1.00 97.88 163 ILE A O 1
ATOM 1206 N N . VAL A 1 164 ? -1.825 7.672 -4.499 1.00 96.69 164 VAL A N 1
ATOM 1207 C CA . VAL A 1 164 ? -0.706 8.567 -4.173 1.00 96.69 164 VAL A CA 1
ATOM 1208 C C . VAL A 1 164 ? -0.401 9.502 -5.335 1.00 96.69 164 VAL A C 1
ATOM 1210 O O . VAL A 1 164 ? -0.273 9.076 -6.482 1.00 96.69 164 VAL A O 1
ATOM 1213 N N . PHE A 1 165 ? -0.292 10.798 -5.043 1.00 94.75 165 PHE A N 1
ATOM 1214 C CA . PHE A 1 165 ? 0.056 11.805 -6.044 1.00 94.75 165 PHE A CA 1
ATOM 1215 C C . PHE A 1 165 ? 0.715 13.044 -5.433 1.00 94.75 165 PHE A C 1
ATOM 1217 O O . PHE A 1 165 ? 0.756 13.235 -4.219 1.00 94.75 165 PHE A O 1
ATOM 1224 N N . GLY A 1 166 ? 1.242 13.914 -6.294 1.00 92.31 166 GLY A N 1
ATOM 1225 C CA . GLY A 1 166 ? 1.771 15.222 -5.901 1.00 92.31 166 GLY A CA 1
ATOM 1226 C C . GLY A 1 166 ? 3.241 15.239 -5.480 1.00 92.31 166 GLY A C 1
ATOM 1227 O O . GLY A 1 166 ? 3.763 16.326 -5.235 1.00 92.31 166 GLY A O 1
ATOM 1228 N N . ALA A 1 167 ? 3.936 14.095 -5.457 1.00 93.75 167 ALA A N 1
ATOM 1229 C CA . ALA A 1 167 ? 5.374 14.082 -5.201 1.00 93.75 167 ALA A CA 1
ATOM 1230 C C . ALA A 1 167 ? 6.144 14.901 -6.249 1.00 93.75 167 ALA A C 1
ATOM 1232 O O . ALA A 1 167 ? 5.748 14.984 -7.409 1.00 93.75 167 ALA A O 1
ATOM 1233 N N . LEU A 1 168 ? 7.279 15.477 -5.855 1.00 92.38 168 LEU A N 1
ATOM 1234 C CA . LEU A 1 168 ? 8.173 16.208 -6.756 1.00 92.38 168 LEU A CA 1
ATOM 1235 C C . LEU A 1 168 ? 9.197 15.282 -7.423 1.00 92.38 168 LEU A C 1
ATOM 1237 O O . LEU A 1 168 ? 9.603 15.545 -8.551 1.00 92.38 168 LEU A O 1
ATOM 1241 N N . ASN A 1 169 ? 9.614 14.200 -6.755 1.00 91.62 169 ASN A N 1
ATOM 1242 C CA . ASN A 1 169 ? 10.653 13.304 -7.267 1.00 91.62 169 ASN A CA 1
ATOM 1243 C C . ASN A 1 169 ? 10.271 11.830 -7.213 1.00 91.62 169 ASN A C 1
ATOM 1245 O O . ASN A 1 169 ? 10.509 11.119 -8.183 1.00 91.62 169 ASN A O 1
ATOM 1249 N N . SER A 1 170 ? 9.721 11.324 -6.110 1.00 93.25 170 SER A N 1
ATOM 1250 C CA . SER A 1 170 ? 9.335 9.912 -6.060 1.00 93.25 170 SER A CA 1
ATOM 1251 C C . SER A 1 170 ? 8.079 9.675 -5.250 1.00 93.25 170 SER A C 1
ATOM 1253 O O . SER A 1 170 ? 7.913 10.232 -4.166 1.00 93.25 170 SER A O 1
ATOM 1255 N N . GLN A 1 171 ? 7.211 8.817 -5.770 1.00 94.44 171 GLN A N 1
ATOM 1256 C CA . GLN A 1 171 ? 6.003 8.399 -5.073 1.00 94.44 171 GLN A CA 1
ATOM 1257 C C . GLN A 1 171 ? 5.868 6.889 -5.033 1.00 94.44 171 GLN A C 1
ATOM 1259 O O . GLN A 1 171 ? 6.238 6.182 -5.973 1.00 94.44 171 GLN A O 1
ATOM 1264 N N . TYR A 1 172 ? 5.334 6.423 -3.913 1.00 97.06 172 TYR A N 1
ATOM 1265 C CA . TYR A 1 172 ? 5.230 5.017 -3.574 1.00 97.06 172 TYR A CA 1
ATOM 1266 C C . TYR A 1 172 ? 3.809 4.743 -3.103 1.00 97.06 172 TYR A C 1
ATOM 1268 O O . TYR A 1 172 ? 3.360 5.378 -2.148 1.00 97.06 172 TYR A O 1
ATOM 1276 N N . GLY A 1 173 ? 3.118 3.798 -3.736 1.00 97.88 173 GLY A N 1
ATOM 1277 C CA . GLY A 1 173 ? 1.827 3.331 -3.237 1.00 97.88 173 GLY A CA 1
ATOM 1278 C C . GLY A 1 173 ? 2.040 2.633 -1.899 1.00 97.88 173 GLY A C 1
ATOM 1279 O O . GLY A 1 173 ? 1.626 3.125 -0.846 1.00 97.88 173 GLY A O 1
ATOM 1280 N N . VAL A 1 174 ? 2.790 1.532 -1.941 1.00 98.50 174 VAL A N 1
ATOM 1281 C CA . VAL A 1 174 ? 3.139 0.732 -0.767 1.00 98.50 174 VAL A CA 1
ATOM 1282 C C . VAL A 1 174 ? 4.640 0.454 -0.717 1.00 98.50 174 VAL A C 1
ATOM 1284 O O . VAL A 1 174 ? 5.256 0.080 -1.713 1.00 98.50 174 VAL A O 1
ATOM 1287 N N . VAL A 1 175 ? 5.235 0.616 0.460 1.00 98.31 175 VAL A N 1
ATOM 1288 C CA . VAL A 1 175 ? 6.623 0.255 0.757 1.00 98.31 175 VAL A CA 1
ATOM 1289 C C . VAL A 1 175 ? 6.638 -0.908 1.742 1.00 98.31 175 VAL A C 1
ATOM 1291 O O . VAL A 1 175 ? 5.961 -0.857 2.766 1.00 98.31 175 VAL A O 1
ATOM 1294 N N . ASN A 1 176 ? 7.434 -1.931 1.435 1.00 97.50 176 ASN A N 1
ATOM 1295 C CA . ASN A 1 176 ? 7.684 -3.089 2.287 1.00 97.50 176 ASN A CA 1
ATOM 1296 C C . ASN A 1 176 ? 9.188 -3.219 2.562 1.00 97.50 176 ASN A C 1
ATOM 1298 O O . ASN A 1 176 ? 9.970 -3.454 1.639 1.00 97.50 176 ASN A O 1
ATOM 1302 N N . GLN A 1 177 ? 9.600 -3.051 3.813 1.00 96.12 177 GLN A N 1
ATOM 1303 C CA . GLN A 1 177 ? 11.000 -3.098 4.223 1.00 96.12 177 GLN A CA 1
ATOM 1304 C C . GLN A 1 177 ? 11.212 -4.145 5.318 1.00 96.12 177 GLN A C 1
ATOM 1306 O O . GLN A 1 177 ? 10.591 -4.044 6.370 1.00 96.12 177 GLN A O 1
ATOM 1311 N N . ASP A 1 178 ? 12.131 -5.099 5.146 1.00 94.62 178 ASP A N 1
ATOM 1312 C CA . ASP A 1 178 ? 12.490 -6.059 6.209 1.00 94.62 178 ASP A CA 1
ATOM 1313 C C . ASP A 1 178 ? 11.260 -6.760 6.850 1.00 94.62 178 ASP A C 1
ATOM 1315 O O . ASP A 1 178 ? 11.269 -7.072 8.038 1.00 94.62 178 ASP A O 1
ATOM 1319 N N . ALA A 1 179 ? 10.171 -6.959 6.094 1.00 94.38 179 ALA A N 1
ATOM 1320 C CA . ALA A 1 179 ? 8.865 -7.398 6.600 1.00 94.38 179 ALA A CA 1
ATOM 1321 C C . ALA A 1 179 ? 8.148 -8.373 5.649 1.00 94.38 179 ALA A C 1
ATOM 1323 O O . ALA A 1 179 ? 8.411 -8.378 4.438 1.00 94.38 179 ALA A O 1
ATOM 1324 N N . GLU A 1 180 ? 7.217 -9.183 6.178 1.00 96.25 180 GLU A N 1
ATOM 1325 C CA . GLU A 1 180 ? 6.236 -9.908 5.363 1.00 96.25 180 GLU A CA 1
ATOM 1326 C C . GLU A 1 180 ? 4.968 -9.063 5.161 1.00 96.25 180 GLU A C 1
ATOM 1328 O O . GLU A 1 180 ? 4.174 -8.854 6.078 1.00 96.25 180 GLU A O 1
ATOM 1333 N N . LEU A 1 181 ? 4.725 -8.6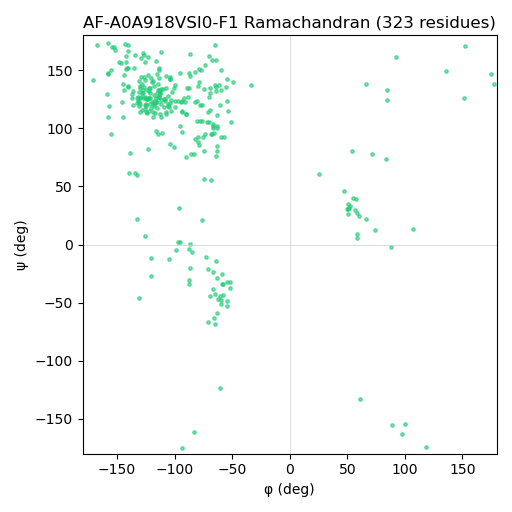24 3.926 1.00 97.62 181 LEU A N 1
ATOM 1334 C CA . LEU A 1 181 ? 3.502 -7.919 3.549 1.00 97.62 181 LEU A CA 1
ATOM 1335 C C . LEU A 1 181 ? 2.593 -8.830 2.728 1.00 97.62 181 LEU A C 1
ATOM 1337 O O . LEU A 1 181 ? 3.009 -9.368 1.698 1.00 97.62 181 LEU A O 1
ATOM 1341 N N . LYS A 1 182 ? 1.330 -8.946 3.148 1.00 98.19 182 LYS A N 1
ATOM 1342 C CA . LYS A 1 182 ? 0.254 -9.552 2.351 1.00 98.19 182 LYS A CA 1
ATOM 1343 C C . LYS A 1 182 ? -0.657 -8.458 1.828 1.00 98.19 182 LYS A C 1
ATOM 1345 O O . LYS A 1 182 ? -1.276 -7.751 2.616 1.00 98.19 182 LYS A O 1
ATOM 1350 N N . LEU A 1 183 ? -0.757 -8.346 0.517 1.00 98.06 183 LEU A N 1
ATOM 1351 C CA . LEU A 1 183 ? -1.609 -7.381 -0.154 1.00 98.06 183 LEU A CA 1
ATOM 1352 C C . LEU A 1 183 ? -2.529 -8.136 -1.113 1.00 98.06 183 LEU A C 1
ATOM 1354 O O . LEU A 1 183 ? -2.031 -8.832 -1.995 1.00 98.06 183 LEU A O 1
ATOM 1358 N N . TYR A 1 184 ? -3.844 -8.043 -0.919 1.00 98.38 184 TYR A N 1
ATOM 1359 C CA . TYR A 1 184 ? -4.785 -8.785 -1.757 1.00 98.38 184 TYR A CA 1
ATOM 1360 C C . TYR A 1 184 ? -6.110 -8.074 -2.014 1.00 98.38 184 TYR A C 1
ATOM 1362 O O . TYR A 1 184 ? -6.506 -7.209 -1.236 1.00 98.38 184 TYR A O 1
ATOM 1370 N N . GLU A 1 185 ? -6.803 -8.414 -3.101 1.00 98.31 185 GLU A N 1
ATOM 1371 C CA . GLU A 1 185 ? -8.107 -7.825 -3.467 1.00 98.31 185 GLU A CA 1
ATOM 1372 C C . GLU A 1 185 ? -8.080 -6.284 -3.455 1.00 98.31 185 GLU A C 1
ATOM 1374 O O . GLU A 1 185 ? -9.020 -5.648 -2.991 1.00 98.31 185 GLU A O 1
ATOM 1379 N N . SER A 1 186 ? -6.959 -5.666 -3.826 1.00 98.56 186 SER A N 1
ATOM 1380 C CA . SER A 1 186 ? -6.701 -4.243 -3.579 1.00 98.56 186 SER A CA 1
ATOM 1381 C C . SER A 1 186 ? -6.319 -3.508 -4.859 1.00 98.56 186 SER A C 1
ATOM 1383 O O . SER A 1 186 ? -5.939 -4.109 -5.862 1.00 98.56 186 SER A O 1
ATOM 1385 N N . GLU A 1 187 ? -6.405 -2.184 -4.805 1.00 98.31 187 GLU A N 1
ATOM 1386 C CA . GLU A 1 187 ? -6.126 -1.307 -5.938 1.00 98.31 187 GLU A CA 1
ATOM 1387 C C . GLU A 1 187 ? -4.999 -0.336 -5.583 1.00 98.31 187 GLU A C 1
ATOM 1389 O O . GLU A 1 187 ? -5.013 0.272 -4.509 1.00 98.31 187 GLU A O 1
ATOM 1394 N N . ILE A 1 188 ? -4.026 -0.153 -6.474 1.00 97.94 188 ILE A N 1
ATOM 1395 C CA . ILE A 1 188 ? -2.993 0.882 -6.322 1.00 97.94 188 ILE A CA 1
ATOM 1396 C C . ILE A 1 188 ? -3.018 1.810 -7.529 1.00 97.94 188 ILE A C 1
ATOM 1398 O O . ILE A 1 188 ? -2.868 1.383 -8.673 1.00 97.94 188 ILE A O 1
ATOM 1402 N N . THR A 1 189 ? -3.144 3.107 -7.259 1.00 95.19 189 THR A N 1
ATOM 1403 C CA . THR A 1 189 ? -3.125 4.152 -8.277 1.00 95.19 189 THR A CA 1
ATOM 1404 C C . THR A 1 189 ? -2.127 5.239 -7.914 1.00 95.19 189 THR A C 1
ATOM 1406 O O . THR A 1 189 ? -2.328 5.987 -6.957 1.00 95.19 189 THR A O 1
ATOM 1409 N N . ASN A 1 190 ? -1.084 5.401 -8.727 1.00 92.44 190 ASN A N 1
ATOM 1410 C CA . ASN A 1 190 ? -0.176 6.539 -8.595 1.00 92.44 190 ASN A CA 1
ATOM 1411 C C . ASN A 1 190 ? -0.288 7.447 -9.811 1.00 92.44 190 ASN A C 1
ATOM 1413 O O . ASN A 1 190 ? -0.132 6.990 -10.941 1.00 92.44 190 ASN A O 1
ATOM 1417 N N . THR A 1 191 ? -0.516 8.740 -9.585 1.00 88.75 191 THR A N 1
ATOM 1418 C CA . THR A 1 191 ? -0.629 9.726 -10.671 1.00 88.75 191 THR A CA 1
ATOM 1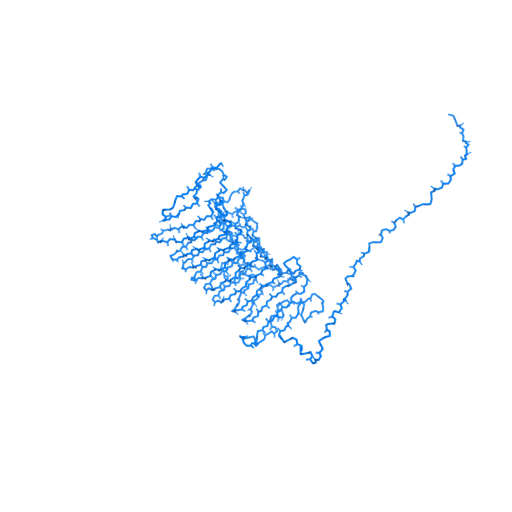419 C C . THR A 1 191 ? 0.175 10.986 -10.386 1.00 88.75 191 THR A C 1
ATOM 1421 O O . THR A 1 191 ? 0.569 11.254 -9.251 1.00 88.75 191 THR A O 1
ATOM 1424 N N . GLY A 1 192 ? 0.427 11.786 -11.418 1.00 79.50 192 GLY A N 1
ATOM 1425 C CA . GLY A 1 192 ? 0.964 13.137 -11.267 1.00 79.50 192 GLY A CA 1
ATOM 1426 C C . GLY A 1 192 ? 2.321 13.343 -11.926 1.00 79.50 192 GLY A C 1
ATOM 1427 O O . GLY A 1 192 ? 2.821 12.508 -12.670 1.00 79.50 192 GLY A O 1
ATOM 1428 N N . SER A 1 193 ? 2.896 14.524 -11.713 1.00 69.62 193 SER A N 1
ATOM 1429 C CA . SER A 1 193 ? 4.084 14.990 -12.436 1.00 69.62 193 SER A CA 1
ATOM 1430 C C . SER A 1 193 ? 5.414 14.737 -11.727 1.00 69.62 193 SER A C 1
ATOM 1432 O O . SER A 1 193 ? 6.438 15.178 -12.245 1.00 69.62 193 SER A O 1
ATOM 1434 N N . GLY A 1 194 ? 5.402 14.085 -10.563 1.00 65.06 194 GLY A N 1
ATOM 1435 C CA . GLY A 1 194 ? 6.616 13.673 -9.861 1.00 65.06 194 GLY A CA 1
ATOM 1436 C C . GLY A 1 194 ? 7.414 12.655 -10.661 1.00 65.06 194 GLY A C 1
ATOM 1437 O O . GLY A 1 194 ? 6.856 12.022 -11.547 1.00 65.06 194 GLY A O 1
ATOM 1438 N N . GLY A 1 195 ? 8.708 12.536 -10.354 1.00 79.44 195 GLY A N 1
ATOM 1439 C CA . GLY A 1 195 ? 9.637 11.605 -11.000 1.00 79.44 195 GLY A CA 1
ATOM 1440 C C . GLY A 1 195 ? 9.269 10.113 -10.851 1.00 79.44 195 GLY A C 1
ATOM 1441 O O . GLY A 1 195 ? 8.210 9.647 -11.242 1.00 79.44 195 GLY A O 1
ATOM 1442 N N . THR A 1 196 ? 10.173 9.303 -10.305 1.00 89.88 196 THR A N 1
ATOM 1443 C CA . THR A 1 196 ? 10.004 7.837 -10.309 1.00 89.88 196 THR A CA 1
ATOM 1444 C C . THR A 1 196 ? 8.788 7.378 -9.499 1.00 89.88 196 THR A C 1
ATOM 1446 O O . THR A 1 196 ? 8.594 7.801 -8.357 1.00 89.88 196 THR A O 1
ATOM 1449 N N . CYS A 1 197 ? 8.013 6.451 -10.054 1.00 91.50 197 CYS A N 1
ATOM 1450 C CA . CYS A 1 197 ? 6.821 5.912 -9.416 1.00 91.50 197 CYS A CA 1
ATOM 1451 C C . CYS A 1 197 ? 6.922 4.427 -9.148 1.00 91.50 197 CYS A C 1
ATOM 1453 O O . CYS A 1 197 ? 7.323 3.655 -10.016 1.00 91.50 197 CYS A O 1
ATOM 1455 N N . TYR A 1 198 ? 6.489 4.045 -7.954 1.00 95.19 198 TYR A N 1
ATOM 1456 C CA . TYR A 1 198 ? 6.439 2.665 -7.509 1.00 95.19 198 TYR A CA 1
ATOM 1457 C C . TYR A 1 198 ? 5.028 2.345 -7.040 1.00 95.19 198 TYR A C 1
ATOM 1459 O O . TYR A 1 198 ? 4.548 2.971 -6.094 1.00 95.19 198 TYR A O 1
ATOM 1467 N N . GLY A 1 199 ? 4.365 1.373 -7.657 1.00 96.75 199 GLY A N 1
ATOM 1468 C CA . GLY A 1 199 ? 3.136 0.829 -7.088 1.00 96.75 199 GLY A CA 1
ATOM 1469 C C . GLY A 1 199 ? 3.454 0.176 -5.747 1.00 96.75 199 GLY A C 1
ATOM 1470 O O . GLY A 1 199 ? 2.998 0.635 -4.699 1.00 96.75 199 GLY A O 1
ATOM 1471 N N . ILE A 1 200 ? 4.345 -0.815 -5.780 1.00 98.06 200 ILE A N 1
ATOM 1472 C CA . ILE A 1 200 ? 4.901 -1.485 -4.605 1.00 98.06 200 ILE A CA 1
ATOM 1473 C C . ILE A 1 200 ? 6.430 -1.474 -4.679 1.00 98.06 200 ILE A C 1
ATOM 1475 O O . ILE A 1 200 ? 7.015 -1.879 -5.683 1.00 98.06 200 ILE A O 1
ATOM 1479 N N . TYR A 1 201 ? 7.086 -1.055 -3.599 1.00 97.25 201 TYR A N 1
ATOM 1480 C CA . TYR A 1 201 ? 8.540 -1.097 -3.448 1.00 97.25 201 TYR A CA 1
ATOM 1481 C C . TYR A 1 201 ? 8.927 -1.978 -2.258 1.00 97.25 201 TYR A C 1
ATOM 1483 O O . TYR A 1 201 ? 8.698 -1.610 -1.107 1.00 97.25 201 TYR A O 1
ATOM 1491 N N . SER A 1 202 ? 9.514 -3.141 -2.532 1.00 95.94 202 SER A N 1
ATOM 1492 C CA . SER A 1 202 ? 9.920 -4.135 -1.535 1.00 95.94 202 SER A CA 1
ATOM 1493 C C . SER A 1 202 ? 11.444 -4.238 -1.469 1.00 95.94 202 SER A C 1
ATOM 1495 O O . SER A 1 202 ? 12.079 -4.493 -2.492 1.00 95.94 202 SER A O 1
ATOM 1497 N N . TYR A 1 203 ? 12.059 -4.053 -0.302 1.00 94.81 203 TYR A N 1
ATOM 1498 C CA . TYR A 1 203 ? 13.523 -4.042 -0.166 1.00 94.81 203 TYR A CA 1
ATOM 1499 C C . TYR A 1 203 ? 14.009 -4.499 1.215 1.00 94.81 203 TYR A C 1
ATOM 1501 O O . TYR A 1 203 ? 13.222 -4.574 2.149 1.00 94.81 203 TYR A O 1
ATOM 1509 N N . SER A 1 204 ? 15.318 -4.770 1.327 1.00 92.38 204 SER A N 1
ATOM 1510 C CA . SER A 1 204 ? 15.982 -5.269 2.544 1.00 92.38 204 SER A CA 1
ATOM 1511 C C . SER A 1 204 ? 15.316 -6.542 3.070 1.00 92.38 204 SER A C 1
ATOM 1513 O O . SER A 1 204 ? 14.460 -6.481 3.930 1.00 92.38 204 SER A O 1
ATOM 1515 N N . ASP A 1 205 ? 15.634 -7.694 2.472 1.00 92.19 205 ASP A N 1
ATOM 1516 C CA . ASP A 1 205 ? 15.170 -9.021 2.920 1.00 92.19 205 ASP A CA 1
ATOM 1517 C C . ASP A 1 205 ? 13.644 -9.156 3.146 1.00 92.19 205 ASP A C 1
ATOM 1519 O O . ASP A 1 205 ? 13.174 -10.001 3.907 1.00 92.19 205 ASP A O 1
ATOM 1523 N N . ALA A 1 206 ? 12.856 -8.337 2.447 1.00 95.31 206 ALA A N 1
ATOM 1524 C CA . ALA A 1 206 ? 11.410 -8.297 2.576 1.00 95.31 206 ALA A CA 1
ATOM 1525 C C . ALA A 1 206 ? 10.734 -9.451 1.821 1.00 95.31 206 ALA A C 1
ATOM 1527 O O . ALA A 1 206 ? 11.217 -9.915 0.783 1.00 95.31 206 ALA A O 1
ATOM 1528 N N . VAL A 1 207 ? 9.569 -9.878 2.306 1.00 96.25 207 VAL A N 1
ATOM 1529 C CA . VAL A 1 207 ? 8.716 -10.873 1.649 1.00 96.25 207 VAL A CA 1
ATOM 1530 C C . VAL A 1 207 ? 7.403 -10.212 1.253 1.00 96.25 207 VAL A C 1
ATOM 1532 O O . VAL A 1 207 ? 6.632 -9.766 2.095 1.00 96.25 207 VAL A O 1
ATOM 1535 N N . LEU A 1 208 ? 7.130 -10.159 -0.043 1.00 97.50 208 LEU A N 1
ATOM 1536 C CA . LEU A 1 208 ? 5.922 -9.576 -0.608 1.00 97.50 208 LEU A CA 1
ATOM 1537 C C . LEU A 1 208 ? 5.007 -10.686 -1.136 1.00 97.50 208 LEU A C 1
ATOM 1539 O O . LEU A 1 208 ? 5.414 -11.479 -1.983 1.00 97.50 208 LEU A O 1
ATOM 1543 N N . LYS A 1 209 ? 3.764 -10.744 -0.661 1.00 98.06 209 LYS A N 1
ATOM 1544 C CA . LYS A 1 209 ? 2.727 -11.661 -1.154 1.00 98.06 209 LYS A CA 1
ATOM 1545 C C . LYS A 1 209 ? 1.571 -10.835 -1.696 1.00 98.06 209 LYS A C 1
ATOM 1547 O O . LYS A 1 209 ? 0.921 -10.121 -0.940 1.00 98.06 209 LYS A O 1
ATOM 1552 N N . VAL A 1 210 ? 1.355 -10.926 -2.998 1.00 98.19 210 VAL A N 1
ATOM 1553 C CA . VAL A 1 210 ? 0.413 -10.123 -3.768 1.00 98.19 210 VAL A CA 1
ATOM 1554 C C . VAL A 1 210 ? -0.557 -11.054 -4.488 1.00 98.19 210 VAL A C 1
ATOM 1556 O O . VAL A 1 210 ? -0.123 -11.947 -5.221 1.00 98.19 210 VAL A O 1
ATOM 1559 N N . SER A 1 211 ? -1.858 -10.859 -4.289 1.00 98.38 211 SER A N 1
ATOM 1560 C CA . SER A 1 211 ? -2.876 -11.558 -5.076 1.00 98.38 211 SER A CA 1
ATOM 1561 C C . SER A 1 211 ? -4.059 -10.670 -5.428 1.00 98.38 211 SER A C 1
ATOM 1563 O O . SER A 1 211 ? -4.363 -9.748 -4.687 1.00 98.38 211 SER A O 1
ATOM 1565 N N . ASP A 1 212 ? -4.742 -10.933 -6.541 1.00 98.12 212 ASP A N 1
ATOM 1566 C CA . ASP A 1 212 ? -6.017 -10.263 -6.851 1.00 98.12 212 ASP A CA 1
ATOM 1567 C C . ASP A 1 212 ? -5.898 -8.726 -6.840 1.00 98.12 212 ASP A C 1
ATOM 1569 O O . ASP A 1 212 ? -6.744 -8.016 -6.297 1.00 98.12 212 ASP A O 1
ATOM 1573 N N . MET A 1 213 ? -4.784 -8.218 -7.372 1.00 97.69 213 MET A N 1
ATOM 1574 C CA . MET A 1 213 ? -4.505 -6.786 -7.437 1.00 97.69 213 MET A CA 1
ATOM 1575 C C . MET A 1 213 ? -4.913 -6.180 -8.764 1.00 97.69 213 MET A C 1
ATOM 1577 O O . MET A 1 213 ? -4.722 -6.801 -9.807 1.00 97.69 213 MET A O 1
ATOM 1581 N N . ASP A 1 214 ? -5.332 -4.922 -8.710 1.00 96.62 214 ASP A N 1
ATOM 1582 C CA . ASP A 1 214 ? -5.336 -4.015 -9.854 1.00 96.62 214 ASP A CA 1
ATOM 1583 C C . ASP A 1 214 ? -4.353 -2.866 -9.584 1.00 96.62 214 ASP A C 1
ATOM 1585 O O . ASP A 1 214 ? -4.337 -2.264 -8.502 1.00 96.62 214 ASP A O 1
ATOM 1589 N N . MET A 1 215 ? -3.471 -2.584 -10.534 1.00 95.50 215 MET A N 1
ATOM 1590 C CA . MET A 1 215 ? -2.475 -1.536 -10.400 1.00 95.50 215 MET A CA 1
ATOM 1591 C C . MET A 1 215 ? -2.350 -0.725 -11.679 1.00 95.50 215 MET A C 1
ATOM 1593 O O . MET A 1 215 ? -2.022 -1.262 -12.731 1.00 95.50 215 MET A O 1
ATOM 1597 N N . SER A 1 216 ? -2.487 0.593 -11.522 1.00 91.19 216 SER A N 1
ATOM 1598 C CA . SER A 1 216 ? -2.350 1.581 -12.589 1.00 91.19 216 SER A CA 1
ATOM 1599 C C . SER A 1 216 ? -1.407 2.698 -12.149 1.00 91.19 216 SER A C 1
ATOM 1601 O O . SER A 1 216 ? -1.669 3.411 -11.175 1.00 91.19 216 SER A O 1
ATOM 1603 N N . LEU A 1 217 ? -0.318 2.907 -12.887 1.00 89.94 217 LEU A N 1
ATOM 1604 C CA . LEU A 1 217 ? 0.625 4.001 -12.645 1.00 89.94 217 LEU A CA 1
ATOM 1605 C C . LEU A 1 217 ? 0.655 4.920 -13.864 1.00 89.94 217 LEU A C 1
ATOM 1607 O O . LEU A 1 217 ? 0.841 4.455 -14.980 1.00 89.94 217 LEU A O 1
ATOM 1611 N N . ASN A 1 218 ? 0.481 6.222 -13.640 1.00 85.75 218 ASN A N 1
ATOM 1612 C CA . ASN A 1 218 ? 0.571 7.236 -14.686 1.00 85.75 218 ASN A CA 1
ATOM 1613 C C . ASN A 1 218 ? 1.321 8.465 -14.167 1.00 85.75 218 ASN A C 1
ATOM 1615 O O . ASN A 1 218 ? 0.739 9.476 -13.748 1.00 85.75 218 ASN A O 1
ATOM 1619 N N . CYS A 1 219 ? 2.642 8.337 -14.142 1.00 80.88 219 CYS A N 1
ATOM 1620 C CA . CYS A 1 219 ? 3.537 9.394 -13.705 1.00 80.88 219 CYS A CA 1
ATOM 1621 C C . CYS A 1 219 ? 4.212 10.058 -14.895 1.00 80.88 219 CYS A C 1
ATOM 1623 O O . CYS A 1 219 ? 4.904 9.410 -15.674 1.00 80.88 219 CYS A O 1
ATOM 1625 N N . ASN A 1 220 ? 4.022 11.369 -15.029 1.00 71.75 220 ASN A N 1
ATOM 1626 C CA . ASN A 1 220 ? 4.381 12.098 -16.247 1.00 71.75 220 ASN A CA 1
ATOM 1627 C C . ASN A 1 220 ? 5.897 12.281 -16.449 1.00 71.75 220 ASN A C 1
ATOM 1629 O O . ASN A 1 220 ? 6.306 12.713 -17.523 1.00 71.75 220 ASN A O 1
ATOM 1633 N N . HIS A 1 221 ? 6.738 11.978 -15.454 1.00 73.00 221 HIS A N 1
ATOM 1634 C CA . HIS A 1 221 ? 8.191 12.124 -15.557 1.00 73.00 221 HIS A CA 1
ATOM 1635 C C . HIS A 1 221 ? 8.896 10.947 -14.878 1.00 73.00 221 HIS A C 1
ATOM 1637 O O . HIS A 1 221 ? 8.547 10.595 -13.768 1.00 73.00 221 HIS A O 1
ATOM 1643 N N . GLY A 1 222 ? 9.939 10.373 -15.482 1.00 79.25 222 GLY A N 1
ATOM 1644 C CA . GLY A 1 222 ? 10.792 9.374 -14.815 1.00 79.25 222 GLY A CA 1
ATOM 1645 C C . GLY A 1 222 ? 10.498 7.917 -15.177 1.00 79.25 222 GLY A C 1
ATOM 1646 O O . GLY A 1 222 ? 10.086 7.624 -16.295 1.00 79.25 222 GLY A O 1
ATOM 1647 N N . THR A 1 223 ? 10.830 6.995 -14.269 1.00 86.56 223 THR A N 1
ATOM 1648 C CA . THR A 1 223 ? 10.627 5.551 -14.461 1.00 86.56 223 THR A CA 1
ATOM 1649 C C . THR A 1 223 ? 9.421 5.078 -13.656 1.00 86.56 223 THR A C 1
ATOM 1651 O O . THR A 1 223 ? 9.217 5.532 -12.531 1.00 86.56 223 THR A O 1
ATOM 1654 N N . GLN A 1 224 ? 8.646 4.149 -14.200 1.00 89.38 224 GLN A N 1
ATOM 1655 C CA . GLN A 1 224 ? 7.488 3.564 -13.534 1.00 89.38 224 GLN A CA 1
ATOM 1656 C C . GLN A 1 224 ? 7.749 2.088 -13.246 1.00 89.38 224 GLN A C 1
ATOM 1658 O O . GLN A 1 224 ? 8.216 1.353 -14.116 1.00 89.38 224 GLN A O 1
ATOM 1663 N N . TYR A 1 225 ? 7.457 1.661 -12.023 1.00 92.19 225 TYR A N 1
ATOM 1664 C CA . TYR A 1 225 ? 7.586 0.280 -11.586 1.00 92.19 225 TYR A CA 1
ATOM 1665 C C . TYR A 1 225 ? 6.304 -0.151 -10.892 1.00 92.19 225 TYR A C 1
ATOM 1667 O O . TYR A 1 225 ? 5.954 0.413 -9.856 1.00 92.19 225 TYR A O 1
ATOM 1675 N N . GLY A 1 226 ? 5.630 -1.160 -11.427 1.00 94.25 226 GLY A N 1
ATOM 1676 C CA . GLY A 1 226 ? 4.438 -1.724 -10.806 1.00 94.25 226 GLY A CA 1
ATOM 1677 C C . GLY A 1 226 ? 4.826 -2.350 -9.479 1.00 94.25 226 GLY A C 1
ATOM 1678 O O . GLY A 1 226 ? 4.565 -1.808 -8.405 1.00 94.25 226 GLY A O 1
ATOM 1679 N N . ILE A 1 227 ? 5.587 -3.435 -9.565 1.00 95.31 227 ILE A N 1
ATOM 1680 C CA . ILE A 1 227 ? 6.269 -4.044 -8.426 1.00 95.31 227 ILE A CA 1
ATOM 1681 C C . ILE A 1 227 ? 7.769 -3.914 -8.620 1.00 95.31 227 ILE A C 1
ATOM 1683 O O . ILE A 1 227 ? 8.314 -4.347 -9.631 1.00 95.31 227 ILE A O 1
ATOM 1687 N N . TYR A 1 228 ? 8.445 -3.365 -7.619 1.00 94.06 228 TYR A N 1
ATOM 1688 C CA . TYR A 1 228 ? 9.895 -3.311 -7.553 1.00 94.06 228 TYR A CA 1
ATOM 1689 C C . TYR A 1 228 ? 10.396 -4.094 -6.344 1.00 94.06 228 TYR A C 1
ATOM 1691 O O . TYR A 1 228 ? 10.096 -3.733 -5.207 1.00 94.06 228 TYR A O 1
ATOM 1699 N N . THR A 1 229 ? 11.200 -5.130 -6.566 1.00 92.31 229 THR A N 1
ATOM 1700 C CA . THR A 1 229 ? 11.894 -5.868 -5.502 1.00 92.31 229 THR A CA 1
ATOM 1701 C C . THR A 1 229 ? 13.384 -5.550 -5.518 1.00 92.31 229 THR A C 1
ATOM 1703 O O . THR A 1 229 ? 13.991 -5.536 -6.585 1.00 92.31 229 THR A O 1
ATOM 1706 N N . ASN A 1 230 ? 13.989 -5.297 -4.357 1.00 90.00 230 ASN A N 1
ATOM 1707 C CA . ASN A 1 230 ? 15.420 -5.012 -4.213 1.00 90.00 230 ASN A CA 1
ATOM 1708 C C . ASN A 1 230 ? 16.106 -5.911 -3.169 1.00 90.00 230 ASN A C 1
ATOM 1710 O O . ASN A 1 230 ? 15.456 -6.473 -2.289 1.00 90.00 230 ASN A O 1
ATOM 1714 N N . ALA A 1 231 ? 17.439 -5.944 -3.184 1.00 87.00 231 ALA A N 1
ATOM 1715 C CA . ALA A 1 231 ? 18.298 -6.673 -2.250 1.00 87.00 231 ALA A CA 1
ATOM 1716 C C . ALA A 1 231 ? 18.033 -8.190 -2.296 1.00 87.00 231 ALA A C 1
ATOM 1718 O O . ALA A 1 231 ? 17.983 -8.737 -3.396 1.00 87.00 231 ALA A O 1
ATOM 1719 N N . SER A 1 232 ? 17.877 -8.864 -1.153 1.00 88.25 232 SER A N 1
ATOM 1720 C CA . SER A 1 232 ? 17.514 -10.291 -1.068 1.00 88.25 232 SER A CA 1
ATOM 1721 C C . SER A 1 232 ? 16.003 -10.503 -0.865 1.00 88.25 232 SER A C 1
ATOM 1723 O O . SER A 1 232 ? 15.592 -11.458 -0.210 1.00 88.25 232 SER A O 1
ATOM 1725 N N . SER A 1 233 ? 15.163 -9.606 -1.397 1.00 91.56 233 SER A N 1
ATOM 1726 C CA . SER A 1 233 ? 13.707 -9.674 -1.205 1.00 91.56 233 SER A CA 1
ATOM 1727 C C . SER A 1 233 ? 13.039 -10.731 -2.089 1.00 91.56 233 SER A C 1
ATOM 1729 O O . SER A 1 233 ? 13.463 -11.003 -3.214 1.00 91.56 233 SER A O 1
ATOM 1731 N N . PHE A 1 234 ? 11.936 -11.291 -1.605 1.00 92.44 234 PHE A N 1
ATOM 1732 C CA . PHE A 1 234 ? 11.129 -12.276 -2.320 1.00 92.44 234 PHE A CA 1
ATOM 1733 C C . PHE A 1 234 ? 9.756 -11.697 -2.626 1.00 92.44 234 PHE A C 1
ATOM 1735 O O . PHE A 1 234 ? 9.145 -11.081 -1.756 1.00 92.44 234 PHE A O 1
ATOM 1742 N N . SER A 1 235 ? 9.237 -11.940 -3.826 1.00 94.81 235 SER A N 1
ATOM 1743 C CA . SER A 1 235 ? 7.848 -11.632 -4.155 1.00 94.81 235 SER A CA 1
ATOM 1744 C C . SER A 1 235 ? 7.107 -12.837 -4.722 1.00 94.81 235 SER A C 1
ATOM 1746 O O . SER A 1 235 ? 7.665 -13.654 -5.455 1.00 94.81 235 SER A O 1
ATOM 1748 N N . TYR A 1 236 ? 5.830 -12.921 -4.374 1.00 96.56 236 TYR A N 1
ATOM 1749 C CA . TYR A 1 236 ? 4.861 -13.866 -4.904 1.00 96.56 236 TYR A CA 1
ATOM 1750 C C . TYR A 1 236 ? 3.685 -13.043 -5.415 1.00 96.56 236 TYR A C 1
ATOM 1752 O O . TYR A 1 236 ? 3.063 -12.340 -4.626 1.00 96.56 236 TYR A O 1
ATOM 1760 N N . VAL A 1 237 ? 3.417 -13.090 -6.712 1.00 96.50 237 VAL A N 1
ATOM 1761 C CA . VAL A 1 237 ? 2.367 -12.332 -7.394 1.00 96.50 237 VAL A CA 1
ATOM 1762 C C . VAL A 1 237 ? 1.446 -13.337 -8.066 1.00 96.50 237 VAL A C 1
ATOM 1764 O O . VAL A 1 237 ? 1.919 -14.199 -8.801 1.00 96.50 237 VAL A O 1
ATOM 1767 N N . SER A 1 238 ? 0.147 -13.259 -7.801 1.00 97.25 238 SER A N 1
ATOM 1768 C CA . SER A 1 238 ? -0.834 -14.191 -8.366 1.00 97.25 238 SER A CA 1
ATOM 1769 C C . SER A 1 238 ? -2.141 -13.496 -8.724 1.00 97.25 238 SER A C 1
ATOM 1771 O O . SER A 1 238 ? -2.482 -12.507 -8.085 1.00 97.25 238 SER A O 1
ATOM 1773 N N . ASN A 1 239 ? -2.882 -13.976 -9.726 1.00 97.38 239 ASN A N 1
ATOM 1774 C CA . ASN A 1 239 ? -4.224 -13.466 -10.062 1.00 97.38 239 ASN A CA 1
ATOM 1775 C C . ASN A 1 239 ? -4.311 -11.933 -10.188 1.00 97.38 239 ASN A C 1
ATOM 1777 O O . ASN A 1 239 ? -5.322 -11.338 -9.833 1.00 97.38 239 ASN A O 1
ATOM 1781 N N . SER A 1 240 ? -3.230 -11.269 -10.597 1.00 96.69 240 SER A N 1
ATOM 1782 C CA . SER A 1 240 ? -3.117 -9.810 -10.515 1.00 96.69 240 SER A CA 1
ATOM 1783 C C . SER A 1 240 ? -3.030 -9.190 -11.898 1.00 96.69 240 SER A C 1
ATOM 1785 O O . SER A 1 240 ? -2.433 -9.765 -12.806 1.00 96.69 240 SER A O 1
ATOM 1787 N N . ILE A 1 241 ? -3.584 -7.995 -12.039 1.00 94.62 241 ILE A N 1
ATOM 1788 C CA . ILE A 1 241 ? -3.431 -7.133 -13.203 1.00 94.62 241 ILE A CA 1
ATOM 1789 C C . ILE A 1 241 ? -2.521 -5.983 -12.786 1.00 94.62 241 ILE A C 1
ATOM 1791 O O . ILE A 1 241 ? -2.856 -5.166 -11.933 1.00 94.62 241 ILE A O 1
ATOM 1795 N N . ILE A 1 242 ? -1.328 -5.959 -13.362 1.00 92.25 242 ILE A N 1
ATOM 1796 C CA . ILE A 1 242 ? -0.330 -4.918 -13.147 1.00 92.25 242 ILE A CA 1
ATOM 1797 C C . ILE A 1 242 ? -0.017 -4.358 -14.518 1.00 92.25 242 ILE A C 1
ATOM 1799 O O . ILE A 1 242 ? 0.939 -4.797 -15.155 1.00 92.25 242 ILE A O 1
ATOM 1803 N N . ASP A 1 243 ? -0.865 -3.451 -14.989 1.00 85.88 243 ASP A N 1
ATOM 1804 C CA . ASP A 1 243 ? -0.770 -2.898 -16.335 1.00 85.88 243 ASP A CA 1
ATOM 1805 C C . ASP A 1 243 ? -0.399 -1.419 -16.256 1.00 85.88 243 ASP A C 1
ATOM 1807 O O . ASP A 1 243 ? -1.137 -0.583 -15.732 1.00 85.88 243 ASP A O 1
ATOM 1811 N N . ILE A 1 244 ? 0.811 -1.106 -16.708 1.00 85.62 244 ILE A N 1
ATOM 1812 C CA . ILE A 1 244 ? 1.341 0.253 -16.680 1.00 85.62 244 ILE A CA 1
ATOM 1813 C C . ILE A 1 244 ? 1.272 0.791 -18.095 1.00 85.62 244 ILE A C 1
ATOM 1815 O O . ILE A 1 244 ? 2.239 0.706 -18.861 1.00 85.62 244 ILE A O 1
ATOM 1819 N N . ASP A 1 245 ? 0.110 1.347 -18.406 1.00 70.44 245 ASP A N 1
ATOM 1820 C CA . ASP A 1 245 ? -0.116 2.087 -19.633 1.00 70.44 245 ASP A CA 1
ATOM 1821 C C . ASP A 1 245 ? 0.436 3.500 -19.502 1.00 70.44 245 ASP A C 1
ATOM 1823 O O . ASP A 1 245 ? 0.244 4.197 -18.499 1.00 70.44 245 ASP A O 1
ATOM 1827 N N . TRP A 1 246 ? 1.117 3.947 -20.548 1.00 68.19 246 TRP A N 1
ATOM 1828 C CA . TRP A 1 246 ? 1.541 5.327 -20.647 1.00 68.19 246 TRP A CA 1
ATOM 1829 C C . TRP A 1 246 ? 1.124 5.926 -21.981 1.00 68.19 246 TRP A C 1
ATOM 1831 O O . TRP A 1 246 ? 1.213 5.318 -23.040 1.00 68.19 246 TRP A O 1
ATOM 1841 N N . GLU A 1 247 ? 0.660 7.168 -21.893 1.00 62.16 247 GLU A N 1
ATOM 1842 C CA . GLU A 1 247 ? 0.260 7.995 -23.033 1.00 62.16 247 GLU A CA 1
ATOM 1843 C C . GLU A 1 247 ? 1.000 9.352 -23.037 1.00 62.16 247 GLU A C 1
ATOM 1845 O O . GLU A 1 247 ? 0.652 10.262 -23.789 1.00 62.16 247 GLU A O 1
ATOM 1850 N N . GLY A 1 248 ? 1.977 9.546 -22.142 1.00 56.12 248 GLY A N 1
ATOM 1851 C CA . GLY A 1 248 ? 2.630 10.840 -21.906 1.00 56.12 248 GLY A CA 1
ATOM 1852 C C . GLY A 1 248 ? 3.761 11.175 -22.888 1.00 56.12 248 GLY A C 1
ATOM 1853 O O . GLY A 1 248 ? 3.886 10.601 -23.957 1.00 56.12 248 GLY A O 1
ATOM 1854 N N . VAL A 1 249 ? 4.637 12.122 -22.531 1.00 51.97 249 VAL A N 1
ATOM 1855 C CA . VAL A 1 249 ? 5.900 12.403 -23.248 1.00 51.97 249 VAL A CA 1
ATOM 1856 C C . VAL A 1 249 ? 6.988 12.597 -22.184 1.00 51.97 249 VAL A C 1
ATOM 1858 O O . VAL A 1 249 ? 6.838 13.482 -21.349 1.00 51.97 249 VAL A O 1
ATOM 1861 N N . GLY A 1 250 ? 8.062 11.791 -22.168 1.00 56.62 250 GLY A N 1
ATOM 1862 C CA . GLY A 1 250 ? 9.184 11.959 -21.222 1.00 56.62 250 GLY A CA 1
ATOM 1863 C C . GLY A 1 250 ? 9.335 10.961 -20.057 1.00 56.62 250 GLY A C 1
ATOM 1864 O O . GLY A 1 250 ? 10.148 11.226 -19.167 1.00 56.62 250 GLY A O 1
ATOM 1865 N N . VAL A 1 251 ? 8.637 9.816 -20.038 1.00 57.75 251 VAL A N 1
ATOM 1866 C CA . VAL A 1 251 ? 9.083 8.684 -19.197 1.00 57.75 251 VAL A CA 1
ATOM 1867 C C . VAL A 1 251 ? 10.226 7.960 -19.884 1.00 57.75 251 VAL A C 1
ATOM 1869 O O . VAL A 1 251 ? 10.242 7.797 -21.102 1.00 57.75 251 VAL A O 1
ATOM 1872 N N . ASN A 1 252 ? 11.214 7.555 -19.091 1.00 66.31 252 ASN A N 1
ATOM 1873 C CA . ASN A 1 252 ? 12.372 6.859 -19.633 1.00 66.31 252 ASN A CA 1
ATOM 1874 C C . ASN A 1 252 ? 12.127 5.355 -19.705 1.00 66.31 252 ASN A C 1
ATOM 1876 O O . ASN A 1 252 ? 12.657 4.736 -20.619 1.00 66.31 252 ASN A O 1
ATOM 1880 N N . ASN A 1 253 ? 11.373 4.777 -18.754 1.00 80.88 253 ASN A N 1
ATOM 1881 C CA . ASN A 1 253 ? 11.012 3.358 -18.738 1.00 80.88 253 ASN A CA 1
ATOM 1882 C C . ASN A 1 253 ? 9.748 3.077 -17.906 1.00 80.88 253 ASN A C 1
ATOM 1884 O O . ASN A 1 253 ? 9.563 3.691 -16.859 1.00 80.88 253 ASN A O 1
ATOM 1888 N N . SER A 1 254 ? 8.954 2.086 -18.310 1.00 84.75 254 SER A N 1
ATOM 1889 C CA . SER A 1 254 ? 7.813 1.562 -17.544 1.00 84.75 254 SER A CA 1
ATOM 1890 C C . SER A 1 254 ? 7.921 0.037 -17.447 1.00 84.75 254 SER A C 1
ATOM 1892 O O . SER A 1 254 ? 8.074 -0.616 -18.480 1.00 84.75 254 SER A O 1
ATOM 1894 N N . TYR A 1 255 ? 7.866 -0.512 -16.228 1.00 87.12 255 TYR A N 1
ATOM 1895 C CA . TYR A 1 255 ? 8.000 -1.946 -15.947 1.00 87.12 255 TYR A CA 1
ATOM 1896 C C . TYR A 1 255 ? 6.894 -2.454 -15.024 1.00 87.12 255 TYR A C 1
ATOM 1898 O O . TYR A 1 255 ? 6.796 -1.987 -13.889 1.00 87.12 255 TYR A O 1
ATOM 1906 N N . GLY A 1 256 ? 6.121 -3.453 -15.452 1.00 89.38 256 GLY A N 1
ATOM 1907 C CA . GLY A 1 256 ? 5.099 -4.077 -14.602 1.00 89.38 256 GLY A CA 1
ATOM 1908 C C . GLY A 1 256 ? 5.714 -4.755 -13.372 1.00 89.38 256 GLY A C 1
ATOM 1909 O O . GLY A 1 256 ? 5.313 -4.507 -12.236 1.00 89.38 256 GLY A O 1
ATOM 1910 N N . TYR A 1 257 ? 6.775 -5.533 -13.582 1.00 90.62 257 TYR A N 1
ATOM 1911 C CA . TYR A 1 257 ? 7.571 -6.146 -12.522 1.00 90.62 257 TYR A CA 1
ATOM 1912 C C . TYR A 1 257 ? 9.065 -5.904 -12.742 1.00 90.62 257 TYR A C 1
ATOM 1914 O O . TYR A 1 257 ? 9.602 -6.185 -13.814 1.00 90.62 257 TYR A O 1
ATOM 1922 N N . PHE A 1 258 ? 9.765 -5.454 -11.705 1.00 89.00 258 PHE A N 1
ATOM 1923 C CA . PHE A 1 258 ? 11.199 -5.208 -11.728 1.00 89.00 258 PHE A CA 1
ATOM 1924 C C . PHE A 1 258 ? 11.883 -5.810 -10.504 1.00 89.00 258 PHE A C 1
ATOM 1926 O O . PHE A 1 258 ? 11.545 -5.483 -9.370 1.00 89.00 258 PHE A O 1
ATOM 1933 N N . SER A 1 259 ? 12.907 -6.632 -10.721 1.00 86.81 259 SER A N 1
ATOM 1934 C CA . SER A 1 259 ?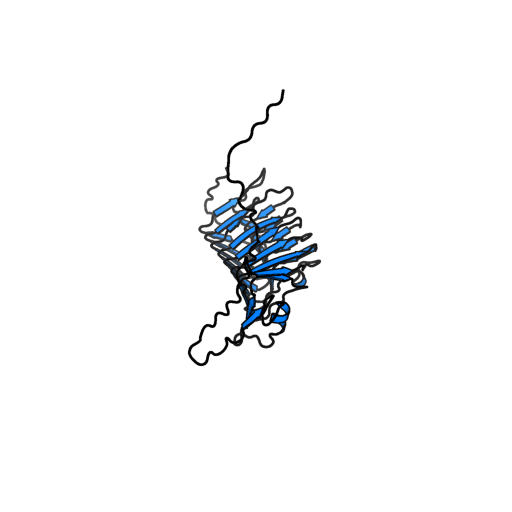 13.752 -7.150 -9.643 1.00 86.81 259 SER A CA 1
ATOM 1935 C C . SER A 1 259 ? 15.187 -6.650 -9.775 1.00 86.81 259 SER A C 1
ATOM 1937 O O . SER A 1 259 ? 15.859 -6.909 -10.775 1.00 86.81 259 SER A O 1
ATOM 1939 N N . ASN A 1 260 ? 15.664 -5.983 -8.726 1.00 82.81 260 ASN A N 1
ATOM 1940 C CA . ASN A 1 260 ? 17.029 -5.509 -8.532 1.00 82.81 260 ASN A CA 1
ATOM 1941 C C . ASN A 1 260 ? 17.680 -6.201 -7.325 1.00 82.81 260 ASN A C 1
ATOM 1943 O O . ASN A 1 260 ? 17.002 -6.640 -6.410 1.00 82.81 260 ASN A O 1
ATOM 1947 N N . GLY A 1 261 ? 19.005 -6.242 -7.263 1.00 72.88 261 GLY A N 1
ATOM 1948 C CA . GLY A 1 261 ? 19.723 -6.702 -6.071 1.00 72.88 261 GLY A CA 1
ATOM 1949 C C . GLY A 1 261 ? 20.083 -8.189 -6.040 1.00 72.88 261 GLY A C 1
ATOM 1950 O O . GLY A 1 261 ? 19.587 -9.017 -6.803 1.00 72.88 261 GLY A O 1
ATOM 1951 N N . ASN A 1 262 ? 21.044 -8.505 -5.172 1.00 70.06 262 ASN A N 1
ATOM 1952 C CA . ASN A 1 262 ? 21.636 -9.833 -5.068 1.00 70.06 262 ASN A CA 1
ATOM 1953 C C . ASN A 1 262 ? 20.666 -10.774 -4.345 1.00 70.06 262 ASN A C 1
ATOM 1955 O O . ASN A 1 262 ? 20.364 -10.548 -3.180 1.00 70.06 262 ASN A O 1
ATOM 1959 N N . ASN A 1 263 ? 20.249 -11.853 -5.013 1.00 78.38 263 ASN A N 1
ATOM 1960 C CA . ASN A 1 263 ? 19.330 -12.880 -4.500 1.00 78.38 263 ASN A CA 1
ATOM 1961 C C . ASN A 1 263 ? 17.848 -12.489 -4.401 1.00 78.38 263 ASN A C 1
ATOM 1963 O O . ASN A 1 263 ? 17.086 -13.255 -3.812 1.00 78.38 263 ASN A O 1
ATOM 1967 N N . SER A 1 264 ? 17.413 -11.375 -4.999 1.00 82.50 264 SER A N 1
ATOM 1968 C CA . SER A 1 264 ? 15.973 -11.139 -5.146 1.00 82.50 264 SER A CA 1
ATOM 1969 C C . SER A 1 264 ? 15.338 -12.184 -6.066 1.00 82.50 264 SER A C 1
ATOM 1971 O O . SER A 1 264 ? 15.904 -12.530 -7.111 1.00 82.50 264 SER A O 1
ATOM 1973 N N . LYS A 1 265 ? 14.159 -12.687 -5.687 1.00 84.50 265 LYS A N 1
ATOM 1974 C CA . LYS A 1 265 ? 13.390 -13.658 -6.485 1.00 84.50 265 LYS A CA 1
ATOM 1975 C C . LYS A 1 265 ? 11.940 -13.228 -6.619 1.00 84.50 265 LYS A C 1
ATOM 1977 O O . LYS A 1 265 ? 11.342 -12.767 -5.650 1.00 84.50 265 LYS A O 1
ATOM 1982 N N . GLY A 1 266 ? 11.382 -13.444 -7.804 1.00 87.75 266 GLY A N 1
ATOM 1983 C CA . GLY A 1 266 ? 9.966 -13.233 -8.080 1.00 87.75 266 GLY A CA 1
ATOM 1984 C C . GLY A 1 266 ? 9.296 -14.523 -8.523 1.00 87.75 266 GLY A C 1
ATOM 1985 O O . GLY A 1 266 ? 9.863 -15.285 -9.304 1.00 87.75 266 GLY A O 1
ATOM 1986 N N . TYR A 1 267 ? 8.086 -14.764 -8.049 1.00 89.88 267 TYR A N 1
ATOM 1987 C CA . TYR A 1 267 ? 7.220 -15.830 -8.536 1.00 89.88 267 TYR A CA 1
ATOM 1988 C C . TYR A 1 267 ? 5.916 -15.181 -8.975 1.00 89.88 267 TYR A C 1
ATOM 1990 O O . TYR A 1 267 ? 5.213 -14.621 -8.144 1.00 89.88 267 TYR A O 1
ATOM 1998 N N . ILE A 1 268 ? 5.621 -15.211 -10.268 1.00 90.31 268 ILE A N 1
ATOM 1999 C CA . ILE A 1 268 ? 4.436 -14.603 -10.867 1.00 90.31 268 ILE A CA 1
ATOM 2000 C C . ILE A 1 268 ? 3.594 -15.729 -11.458 1.00 90.31 268 ILE A C 1
ATOM 2002 O O . ILE A 1 268 ? 4.098 -16.504 -12.273 1.00 90.31 268 ILE A O 1
ATOM 2006 N N . SER A 1 269 ? 2.324 -15.822 -11.085 1.00 90.62 269 SER A N 1
ATOM 2007 C CA . SER A 1 269 ? 1.407 -16.773 -11.703 1.00 90.62 269 SER A CA 1
ATOM 2008 C C . SER A 1 269 ? 0.053 -16.174 -12.038 1.00 90.62 269 SER A C 1
ATOM 2010 O O . SER A 1 269 ? -0.378 -15.229 -11.387 1.00 90.62 269 SER A O 1
ATOM 2012 N N . ASP A 1 270 ? -0.616 -16.703 -13.060 1.00 93.94 270 ASP A N 1
ATOM 2013 C CA . ASP A 1 270 ? -2.031 -16.414 -13.339 1.00 93.94 270 ASP A CA 1
ATOM 2014 C C . ASP A 1 270 ? -2.335 -14.901 -13.414 1.00 93.94 270 ASP A C 1
ATOM 2016 O O . ASP A 1 270 ? -3.375 -14.434 -12.965 1.00 93.94 270 ASP A O 1
ATOM 2020 N N . SER A 1 271 ? -1.377 -14.107 -13.904 1.00 91.69 271 SER A N 1
ATOM 2021 C CA . SER A 1 271 ? -1.398 -12.640 -13.817 1.00 91.69 271 SER A CA 1
ATOM 2022 C C . SER A 1 271 ? -1.241 -11.993 -15.188 1.00 91.69 271 SER A C 1
ATOM 2024 O O . SER A 1 271 ? -0.669 -12.586 -16.097 1.00 91.69 271 SER A O 1
ATOM 2026 N N . ILE A 1 272 ? -1.697 -10.753 -15.322 1.00 90.38 272 ILE A N 1
ATOM 2027 C CA . ILE A 1 272 ? -1.413 -9.886 -16.464 1.00 90.38 272 ILE A CA 1
ATOM 2028 C C . ILE A 1 272 ? -0.389 -8.860 -15.996 1.00 90.38 272 ILE A C 1
ATOM 2030 O O . ILE A 1 272 ? -0.667 -8.092 -15.078 1.00 90.38 272 ILE A O 1
ATOM 2034 N N . ILE A 1 273 ? 0.794 -8.853 -16.601 1.00 89.06 273 ILE A N 1
ATOM 2035 C CA . ILE A 1 273 ? 1.852 -7.895 -16.284 1.00 89.06 273 ILE A CA 1
ATOM 2036 C C . ILE A 1 273 ? 2.180 -7.110 -17.550 1.00 89.06 273 ILE A C 1
ATOM 2038 O O . ILE A 1 273 ? 2.637 -7.689 -18.532 1.00 89.06 273 ILE A O 1
ATOM 2042 N N . GLY A 1 274 ? 1.971 -5.801 -17.519 1.00 84.25 274 GLY A N 1
ATOM 2043 C CA . GLY A 1 274 ? 2.194 -4.893 -18.633 1.00 84.25 274 GLY A CA 1
ATOM 2044 C C . GLY A 1 274 ? 3.155 -3.760 -18.292 1.00 84.25 274 GLY A C 1
ATOM 2045 O O . GLY A 1 274 ? 3.209 -3.270 -17.163 1.00 84.25 274 GLY A O 1
ATOM 2046 N N . GLY A 1 275 ? 3.947 -3.345 -19.277 1.00 78.31 275 GLY A N 1
ATOM 2047 C CA . GLY A 1 275 ? 4.765 -2.137 -19.196 1.00 78.31 275 GLY A CA 1
ATOM 2048 C C . GLY A 1 275 ? 5.391 -1.790 -20.540 1.00 78.31 275 GLY A C 1
ATOM 2049 O O . GLY A 1 275 ? 5.820 -2.676 -21.275 1.00 78.31 275 GLY A O 1
ATOM 2050 N N . GLU A 1 276 ? 5.469 -0.503 -20.874 1.00 74.25 276 GLU A N 1
ATOM 2051 C CA . GLU A 1 276 ? 5.929 -0.068 -22.201 1.00 74.25 276 GLU A CA 1
ATOM 2052 C C . GLU A 1 276 ? 7.338 -0.539 -22.586 1.00 74.25 276 GLU A C 1
ATOM 2054 O O . GLU A 1 276 ? 7.561 -1.015 -23.700 1.00 74.25 276 GLU A O 1
ATOM 2059 N N . ASN A 1 277 ? 8.289 -0.463 -21.648 1.00 66.06 277 ASN A N 1
ATOM 2060 C CA . ASN A 1 277 ? 9.693 -0.814 -21.900 1.00 66.06 277 ASN A CA 1
ATOM 2061 C C . ASN A 1 277 ? 10.032 -2.249 -21.460 1.00 66.06 277 ASN A C 1
ATOM 2063 O O . ASN A 1 277 ? 11.184 -2.680 -21.572 1.00 66.06 277 ASN A O 1
ATOM 2067 N N . GLY A 1 278 ? 9.035 -2.984 -20.964 1.00 64.56 278 GLY A N 1
ATOM 2068 C CA . GLY A 1 278 ? 9.121 -4.393 -20.606 1.00 64.56 278 GLY A CA 1
ATOM 2069 C C . GLY A 1 278 ? 8.142 -4.754 -19.492 1.00 64.56 278 GLY A C 1
ATOM 2070 O O . GLY A 1 278 ? 8.184 -4.171 -18.413 1.00 64.56 278 GLY A O 1
ATOM 2071 N N . ALA A 1 279 ? 7.312 -5.771 -19.721 1.00 60.75 279 ALA A N 1
ATOM 2072 C CA . ALA A 1 279 ? 6.414 -6.331 -18.710 1.00 60.75 279 ALA A CA 1
ATOM 2073 C C . ALA A 1 279 ? 7.171 -6.750 -17.440 1.00 60.75 279 ALA A C 1
ATOM 2075 O O . ALA A 1 279 ? 6.839 -6.346 -16.327 1.00 60.75 279 ALA A O 1
ATOM 2076 N N . VAL A 1 280 ? 8.219 -7.557 -17.617 1.00 66.00 280 VAL A N 1
ATOM 2077 C CA . VAL A 1 280 ? 8.990 -8.164 -16.530 1.00 66.00 280 VAL A CA 1
ATOM 2078 C C . VAL A 1 280 ? 10.472 -7.970 -16.801 1.00 66.00 280 VAL A C 1
ATOM 2080 O O . VAL A 1 280 ? 11.009 -8.454 -17.798 1.00 66.00 280 VAL A O 1
ATOM 2083 N N . TYR A 1 281 ? 11.165 -7.319 -15.874 1.00 67.56 281 TYR A N 1
ATOM 2084 C CA . TYR A 1 281 ? 12.596 -7.082 -15.973 1.00 67.56 281 TYR A CA 1
ATOM 2085 C C . TYR A 1 281 ? 13.354 -7.578 -14.735 1.00 67.56 281 TYR A C 1
ATOM 2087 O O . TYR A 1 281 ? 13.069 -7.203 -13.599 1.00 67.56 281 TYR A O 1
ATOM 2095 N N . GLY A 1 282 ? 14.375 -8.407 -14.961 1.00 56.34 282 GLY A N 1
ATOM 2096 C CA . GLY A 1 282 ? 15.394 -8.754 -13.968 1.00 56.34 282 GLY A CA 1
ATOM 2097 C C . GLY A 1 282 ? 16.732 -8.151 -14.387 1.00 56.34 282 GLY A C 1
ATOM 2098 O O . GLY A 1 282 ? 17.311 -8.575 -15.388 1.00 56.34 282 GLY A O 1
ATOM 2099 N N . GLY A 1 283 ? 17.217 -7.140 -13.666 1.00 45.88 283 GLY A N 1
ATOM 2100 C CA . GLY A 1 283 ? 18.423 -6.399 -14.046 1.00 45.88 283 GLY A CA 1
ATOM 2101 C C . GLY A 1 283 ? 19.613 -6.661 -13.144 1.00 45.88 283 GLY A C 1
ATOM 2102 O O . GLY A 1 283 ? 19.524 -6.378 -11.955 1.00 45.88 283 GLY A O 1
ATOM 2103 N N . SER A 1 284 ? 20.754 -7.073 -13.717 1.00 41.38 284 SER A N 1
ATOM 2104 C CA . SER A 1 284 ? 22.054 -7.050 -13.029 1.00 41.38 284 SER A CA 1
ATOM 2105 C C . SER A 1 284 ? 22.905 -5.865 -13.422 1.00 41.38 284 SER A C 1
ATOM 2107 O O . SER A 1 284 ? 23.137 -5.640 -14.607 1.00 41.38 284 SER A O 1
ATOM 2109 N N . SER A 1 285 ? 23.505 -5.215 -12.428 1.00 39.22 285 SER A N 1
ATOM 2110 C CA . SER A 1 285 ? 24.781 -4.526 -12.612 1.00 39.22 285 SER A CA 1
ATOM 2111 C C . SER A 1 285 ? 25.985 -5.462 -12.410 1.00 39.22 285 SER A C 1
ATOM 2113 O O . SER A 1 285 ? 27.065 -5.136 -12.896 1.00 39.22 285 SER A O 1
ATOM 2115 N N . ILE A 1 286 ? 25.848 -6.614 -11.725 1.00 37.06 286 ILE A N 1
ATOM 2116 C CA . ILE A 1 286 ? 26.991 -7.471 -11.353 1.00 37.06 286 ILE A CA 1
ATOM 2117 C C . ILE A 1 286 ? 26.579 -8.950 -11.143 1.00 37.06 286 ILE A C 1
ATOM 2119 O O . ILE A 1 286 ? 26.178 -9.340 -10.053 1.00 37.06 286 ILE A O 1
ATOM 2123 N N . GLY A 1 287 ? 26.727 -9.793 -12.172 1.00 39.28 287 GLY A N 1
ATOM 2124 C CA . GLY A 1 287 ? 27.040 -11.233 -12.055 1.00 39.28 287 GLY A CA 1
ATOM 2125 C C . GLY A 1 287 ? 26.120 -12.192 -11.275 1.00 39.28 287 GLY A C 1
ATOM 2126 O O . GLY A 1 287 ? 26.498 -13.353 -11.144 1.00 39.28 287 GLY A O 1
ATOM 2127 N N . ASN A 1 288 ? 24.954 -11.775 -10.776 1.00 42.91 288 ASN A N 1
ATOM 2128 C CA . ASN A 1 288 ? 24.086 -12.613 -9.937 1.00 42.91 288 ASN A CA 1
ATOM 2129 C C . ASN A 1 288 ? 22.751 -12.961 -10.616 1.00 42.91 288 ASN A C 1
ATOM 2131 O O . ASN A 1 288 ? 22.179 -12.153 -11.344 1.00 42.91 288 ASN A O 1
ATOM 2135 N N . TYR A 1 289 ? 22.282 -14.192 -10.379 1.00 49.69 289 TYR A N 1
ATOM 2136 C CA . TYR A 1 289 ? 21.076 -14.779 -10.970 1.00 49.69 289 TYR A CA 1
ATOM 2137 C C . TYR A 1 289 ? 19.801 -14.133 -10.410 1.00 49.69 289 TYR A C 1
ATOM 2139 O O . TYR A 1 289 ? 19.464 -14.338 -9.245 1.00 49.69 289 TYR A O 1
ATOM 2147 N N . TYR A 1 290 ? 19.061 -13.422 -11.262 1.00 61.59 290 TYR A N 1
ATOM 2148 C CA . TYR A 1 290 ? 17.649 -13.110 -11.032 1.00 61.59 290 TYR A CA 1
ATOM 2149 C C . TYR A 1 290 ? 16.851 -14.322 -11.464 1.00 61.59 290 TYR A C 1
ATOM 2151 O O . TYR A 1 290 ? 16.965 -14.760 -12.611 1.00 61.59 290 TYR A O 1
ATOM 2159 N N . ILE A 1 291 ? 16.059 -14.873 -10.553 1.00 60.88 291 ILE A N 1
ATOM 2160 C CA . ILE A 1 291 ? 15.116 -15.919 -10.915 1.00 60.88 291 ILE A CA 1
ATOM 2161 C C . ILE A 1 291 ? 13.728 -15.346 -10.696 1.00 60.88 291 ILE A C 1
ATOM 2163 O O . ILE A 1 291 ? 13.214 -15.333 -9.577 1.00 60.88 291 ILE A O 1
ATOM 2167 N N . THR A 1 292 ? 13.162 -14.828 -11.781 1.00 72.88 292 THR A N 1
ATOM 2168 C CA . THR A 1 292 ? 11.726 -14.605 -11.862 1.00 72.88 292 THR A CA 1
ATOM 2169 C C . THR A 1 292 ? 11.125 -15.832 -12.525 1.00 72.88 292 THR A C 1
ATOM 2171 O O . THR A 1 292 ? 11.423 -16.122 -13.682 1.00 72.88 292 THR A O 1
ATOM 2174 N N . HIS A 1 293 ? 10.321 -16.580 -11.783 1.00 80.50 293 HIS A N 1
ATOM 2175 C CA . HIS A 1 293 ? 9.490 -17.639 -12.336 1.00 80.50 293 HIS A CA 1
ATOM 2176 C C . HIS A 1 293 ? 8.159 -17.029 -12.749 1.00 80.50 293 HIS A C 1
ATOM 2178 O O . HIS A 1 293 ? 7.523 -16.368 -11.934 1.00 80.50 293 HIS A O 1
ATOM 2184 N N . VAL A 1 294 ? 7.747 -17.253 -13.993 1.00 82.75 294 VAL A N 1
ATOM 2185 C CA . VAL A 1 294 ? 6.439 -16.830 -14.498 1.00 82.75 294 VAL A CA 1
ATOM 2186 C C . VAL A 1 294 ? 5.697 -18.064 -15.002 1.00 82.75 294 VAL A C 1
ATOM 2188 O O . VAL A 1 294 ? 6.283 -18.870 -15.726 1.00 82.75 294 VAL A O 1
ATOM 2191 N N . SER A 1 295 ? 4.435 -18.237 -14.620 1.00 83.19 295 SER A N 1
ATOM 2192 C CA . SER A 1 295 ? 3.612 -19.377 -15.043 1.00 83.19 295 SER A CA 1
ATOM 2193 C C . SER A 1 295 ? 2.159 -18.973 -15.257 1.00 83.19 295 SER A C 1
ATOM 2195 O O . SER A 1 295 ? 1.577 -18.355 -14.379 1.00 83.19 295 SER A O 1
ATOM 2197 N N . ASN A 1 296 ? 1.542 -19.379 -16.368 1.00 87.56 296 ASN A N 1
ATOM 2198 C CA . ASN A 1 296 ? 0.139 -19.060 -16.685 1.00 87.56 296 ASN A CA 1
ATOM 2199 C C . ASN A 1 296 ? -0.181 -17.550 -16.703 1.00 87.56 296 ASN A C 1
ATOM 2201 O O . ASN A 1 296 ? -1.303 -17.159 -16.402 1.00 87.56 296 ASN A O 1
ATOM 2205 N N . SER A 1 297 ? 0.791 -16.702 -17.037 1.00 84.00 297 SER A N 1
ATOM 2206 C CA . SER A 1 297 ? 0.624 -15.244 -17.036 1.00 84.00 297 SER A CA 1
ATOM 2207 C C . SER A 1 297 ? 0.712 -14.660 -18.444 1.00 84.00 297 SER A C 1
ATOM 2209 O O . SER A 1 297 ? 1.444 -15.183 -19.284 1.00 84.00 297 SER A O 1
ATOM 2211 N N . ASP A 1 298 ? 0.003 -13.556 -18.667 1.00 84.50 298 ASP A N 1
ATOM 2212 C CA . ASP A 1 298 ? 0.088 -12.705 -19.858 1.00 84.50 298 ASP A CA 1
ATOM 2213 C C . ASP A 1 298 ? 1.111 -11.587 -19.602 1.00 84.50 298 ASP A C 1
ATOM 2215 O O . ASP A 1 298 ? 1.035 -10.889 -18.588 1.00 84.50 298 ASP A O 1
ATOM 2219 N N . LEU A 1 299 ? 2.095 -11.443 -20.490 1.00 84.31 299 LEU A N 1
ATOM 2220 C CA . LEU A 1 299 ? 3.160 -10.447 -20.383 1.00 84.31 299 LEU A CA 1
ATOM 2221 C C . LEU A 1 299 ? 3.073 -9.481 -21.566 1.00 84.31 299 LEU A C 1
ATOM 2223 O O . LEU A 1 299 ? 3.342 -9.866 -22.703 1.00 84.31 299 LEU A O 1
ATOM 2227 N N . ARG A 1 300 ? 2.747 -8.214 -21.296 1.00 81.31 300 ARG A N 1
ATOM 2228 C CA . ARG A 1 300 ? 2.510 -7.186 -22.318 1.00 81.31 300 ARG A CA 1
ATOM 2229 C C . ARG A 1 300 ? 3.631 -6.157 -22.360 1.00 81.31 300 ARG A C 1
ATOM 2231 O O . ARG A 1 300 ? 3.947 -5.518 -21.358 1.00 81.31 300 ARG A O 1
ATOM 2238 N N . SER A 1 301 ? 4.216 -5.961 -23.537 1.00 72.31 301 SER A N 1
ATOM 2239 C CA . SER A 1 301 ? 5.095 -4.820 -23.798 1.00 72.31 301 SER A CA 1
ATOM 2240 C C . SER A 1 301 ? 4.367 -3.842 -24.709 1.00 72.31 301 SER A C 1
ATOM 2242 O O . SER A 1 301 ? 4.117 -4.153 -25.870 1.00 72.31 301 SER A O 1
ATOM 2244 N N . HIS A 1 302 ? 4.051 -2.654 -24.204 1.00 67.00 302 HIS A N 1
ATOM 2245 C CA . HIS A 1 302 ? 3.440 -1.586 -24.996 1.00 67.00 302 HIS A CA 1
ATOM 2246 C C . HIS A 1 302 ? 4.545 -0.715 -25.615 1.00 67.00 302 HIS A C 1
ATOM 2248 O O . HIS A 1 302 ? 4.861 0.360 -25.123 1.00 67.00 302 HIS A O 1
ATOM 2254 N N . ALA A 1 303 ? 5.220 -1.199 -26.660 1.00 57.66 303 ALA A N 1
ATOM 2255 C CA . ALA A 1 303 ? 6.279 -0.412 -27.291 1.00 57.66 303 ALA A CA 1
ATOM 2256 C C . ALA A 1 303 ? 5.689 0.705 -28.169 1.00 57.66 303 ALA A C 1
ATOM 2258 O O . ALA A 1 303 ? 5.217 0.457 -29.279 1.00 57.66 303 ALA A O 1
ATOM 2259 N N . SER A 1 304 ? 5.766 1.955 -27.713 1.00 51.66 304 SER A N 1
ATOM 2260 C CA . SER A 1 304 ? 5.521 3.131 -28.550 1.00 51.66 304 SER A CA 1
ATOM 2261 C C . SER A 1 304 ? 6.854 3.656 -29.130 1.00 51.66 304 SER A C 1
ATOM 2263 O O . SER A 1 304 ? 7.622 4.372 -28.495 1.00 51.66 304 SER A O 1
ATOM 2265 N N . GLY A 1 305 ? 7.181 3.277 -30.375 1.00 47.75 305 GLY A N 1
ATOM 2266 C CA . GLY A 1 305 ? 8.405 3.714 -31.077 1.00 47.75 305 GLY A CA 1
ATOM 2267 C C . GLY A 1 305 ? 9.581 2.723 -31.019 1.00 47.75 305 GLY A C 1
ATOM 2268 O O . GLY A 1 305 ? 9.388 1.545 -30.757 1.00 47.75 305 GLY A O 1
ATOM 2269 N N . ASN A 1 306 ? 10.808 3.187 -31.324 1.00 37.06 306 ASN A N 1
ATOM 2270 C CA . ASN A 1 306 ? 12.063 2.397 -31.391 1.00 37.06 306 ASN A CA 1
ATOM 2271 C C . ASN A 1 306 ? 12.525 1.905 -29.994 1.00 37.06 306 ASN A C 1
ATOM 2273 O O . ASN A 1 306 ? 13.629 2.207 -29.536 1.00 37.06 306 ASN A O 1
ATOM 2277 N N . VAL A 1 307 ? 11.660 1.193 -29.281 1.00 43.19 307 VAL A N 1
ATOM 2278 C CA . VAL A 1 307 ? 11.897 0.672 -27.936 1.00 43.19 307 VAL A CA 1
ATOM 2279 C C . VAL A 1 307 ? 12.219 -0.815 -28.056 1.00 43.19 307 VAL A C 1
ATOM 2281 O O . VAL A 1 307 ? 11.540 -1.560 -28.756 1.00 43.19 307 VAL A O 1
ATOM 2284 N N . ASN A 1 308 ? 13.301 -1.251 -27.408 1.00 42.00 308 ASN A N 1
ATOM 2285 C CA . ASN A 1 308 ? 13.661 -2.664 -27.347 1.00 42.00 308 ASN A CA 1
ATOM 2286 C C . ASN A 1 308 ? 12.598 -3.406 -26.529 1.00 42.00 308 ASN A C 1
ATOM 2288 O O . ASN A 1 308 ? 12.635 -3.336 -25.299 1.00 42.00 308 ASN A O 1
ATOM 2292 N N . CYS A 1 309 ? 11.701 -4.135 -27.193 1.00 40.41 309 CYS A N 1
ATOM 2293 C CA . CYS A 1 309 ? 10.802 -5.088 -26.552 1.00 40.41 309 CYS A CA 1
ATOM 2294 C C . CYS A 1 309 ? 11.627 -6.217 -25.914 1.00 40.41 309 CYS A C 1
ATOM 2296 O O . CYS A 1 309 ? 11.875 -7.257 -26.520 1.00 40.41 309 CYS A O 1
ATOM 2298 N N . ASN A 1 310 ? 12.117 -6.012 -24.694 1.00 45.56 310 ASN A N 1
ATOM 2299 C CA . ASN A 1 310 ? 12.714 -7.083 -23.907 1.00 45.56 310 ASN A CA 1
ATOM 2300 C C . ASN A 1 310 ? 11.567 -7.818 -23.218 1.00 45.56 310 ASN A C 1
ATOM 2302 O O . ASN A 1 310 ? 11.300 -7.567 -22.047 1.00 45.56 310 ASN A O 1
ATOM 2306 N N . PHE A 1 311 ? 10.868 -8.676 -23.970 1.00 48.00 311 PHE A N 1
ATOM 2307 C CA . PHE A 1 311 ? 9.673 -9.364 -23.482 1.00 48.00 311 PHE A CA 1
ATOM 2308 C C . PHE A 1 311 ? 9.963 -10.116 -22.196 1.00 48.00 311 PHE A C 1
ATOM 2310 O O . PHE A 1 311 ? 9.276 -9.884 -21.210 1.00 48.00 311 PHE A O 1
ATOM 2317 N N . VAL A 1 312 ? 11.044 -10.901 -22.161 1.00 48.81 312 VAL A N 1
ATOM 2318 C CA . VAL A 1 312 ? 11.620 -11.404 -20.917 1.00 48.81 312 VAL A CA 1
ATOM 2319 C C . VAL A 1 312 ? 13.080 -11.809 -21.130 1.00 48.81 312 VAL A C 1
ATOM 2321 O O . VAL A 1 312 ? 13.385 -12.603 -22.017 1.00 48.81 312 VAL A O 1
ATOM 2324 N N . ARG A 1 313 ? 14.015 -11.351 -20.285 1.00 43.50 313 ARG A N 1
ATOM 2325 C CA . ARG A 1 313 ? 15.325 -12.024 -20.154 1.00 43.50 313 ARG A CA 1
ATOM 2326 C C . ARG A 1 313 ? 15.209 -13.161 -19.143 1.00 43.50 313 ARG A C 1
ATOM 2328 O O . ARG A 1 313 ? 15.651 -13.037 -18.003 1.00 43.50 313 ARG A O 1
ATOM 2335 N N . PHE A 1 314 ? 14.632 -14.285 -19.559 1.00 42.19 314 PHE A N 1
ATOM 2336 C CA . PHE A 1 314 ? 14.798 -15.531 -18.816 1.00 42.19 314 PHE A CA 1
ATOM 2337 C C . PHE A 1 314 ? 16.181 -16.100 -19.137 1.00 42.19 314 PHE A C 1
ATOM 2339 O O . PHE A 1 314 ? 16.472 -16.447 -20.278 1.00 42.19 314 PHE A O 1
ATOM 2346 N N . TYR A 1 315 ? 17.035 -16.274 -18.128 1.00 41.16 315 TYR A N 1
ATOM 2347 C CA . TYR A 1 315 ? 18.251 -17.090 -18.263 1.00 41.16 315 TYR A CA 1
ATOM 2348 C C . TYR A 1 315 ? 17.954 -18.604 -18.228 1.00 41.16 315 TYR A C 1
ATOM 2350 O O . TYR A 1 315 ? 18.837 -19.413 -17.951 1.00 41.16 315 TYR A O 1
ATOM 2358 N N . THR A 1 316 ? 16.716 -19.015 -18.517 1.00 37.12 316 THR A N 1
ATOM 2359 C CA . THR A 1 316 ? 16.301 -20.420 -18.563 1.00 37.12 316 THR A CA 1
ATOM 2360 C C . THR A 1 316 ? 15.553 -20.686 -19.868 1.00 37.12 316 THR A C 1
ATOM 2362 O O . THR A 1 316 ? 14.487 -20.121 -20.091 1.00 37.12 316 THR A O 1
ATOM 2365 N N . GLY A 1 317 ? 16.150 -21.512 -20.733 1.00 29.27 317 GLY A N 1
ATOM 2366 C CA . GLY A 1 317 ? 15.778 -21.731 -22.135 1.00 29.27 317 GLY A CA 1
ATOM 2367 C C . GLY A 1 317 ? 14.401 -22.343 -22.403 1.00 29.27 317 GLY A C 1
ATOM 2368 O O . GLY A 1 317 ? 14.320 -23.503 -22.799 1.00 29.27 317 GLY A O 1
ATOM 2369 N N . PHE A 1 318 ? 13.345 -21.545 -22.277 1.00 36.22 318 PHE A N 1
ATOM 2370 C CA . PHE A 1 318 ? 12.043 -21.814 -22.887 1.00 36.22 318 PHE A CA 1
ATOM 2371 C C . PHE A 1 318 ? 11.839 -20.914 -24.119 1.00 36.22 318 PHE A C 1
ATOM 2373 O O . PHE A 1 318 ? 12.326 -19.782 -24.118 1.00 36.22 318 PHE A O 1
ATOM 2380 N N . PRO A 1 319 ? 11.179 -21.409 -25.182 1.00 32.72 319 PRO A N 1
ATOM 2381 C CA . PRO A 1 319 ? 10.887 -20.606 -26.365 1.00 32.72 319 PRO A CA 1
ATOM 2382 C C . PRO A 1 319 ? 9.843 -19.530 -26.032 1.00 32.72 319 PRO A C 1
ATOM 2384 O O . PRO A 1 319 ? 8.856 -19.815 -25.357 1.00 32.72 319 PRO A O 1
ATOM 2387 N N . LEU A 1 320 ? 10.103 -18.305 -26.489 1.00 44.25 320 LEU A N 1
ATOM 2388 C CA . LEU A 1 320 ? 9.174 -17.178 -26.450 1.00 44.25 320 LEU A CA 1
ATOM 2389 C C . LEU A 1 320 ? 8.306 -17.219 -27.716 1.00 44.25 320 LEU A C 1
ATOM 2391 O O . LEU A 1 320 ? 8.843 -17.403 -28.810 1.00 44.25 320 LEU A O 1
ATOM 2395 N N . ASP A 1 321 ? 6.997 -17.028 -27.565 1.00 36.03 321 ASP A N 1
ATOM 2396 C CA . ASP A 1 321 ? 6.123 -16.649 -28.675 1.00 36.03 321 ASP A CA 1
ATOM 2397 C C . ASP A 1 321 ? 6.245 -15.126 -28.846 1.00 36.03 321 ASP A C 1
ATOM 2399 O O . ASP A 1 321 ? 5.577 -14.343 -28.174 1.00 36.03 321 ASP A O 1
ATOM 2403 N N . ASP A 1 322 ? 7.185 -14.710 -29.697 1.00 36.53 322 ASP A N 1
ATOM 2404 C CA . ASP A 1 322 ? 7.401 -13.312 -30.075 1.00 36.53 322 ASP A CA 1
ATOM 2405 C C . ASP A 1 322 ? 6.348 -12.892 -31.121 1.00 36.53 322 ASP A C 1
ATOM 2407 O O . ASP A 1 322 ? 6.610 -12.935 -32.325 1.00 36.53 322 ASP A O 1
ATOM 2411 N N . GLU A 1 323 ? 5.161 -12.458 -30.697 1.00 32.06 323 GLU A N 1
ATOM 2412 C CA . GLU A 1 323 ? 4.277 -11.671 -31.569 1.00 32.06 323 GLU A CA 1
ATOM 2413 C C . GLU A 1 323 ? 4.392 -10.178 -31.225 1.00 32.06 323 GLU A C 1
ATOM 2415 O O . GLU A 1 323 ? 3.608 -9.612 -30.470 1.00 32.06 323 GLU A O 1
ATOM 2420 N N . CYS A 1 324 ? 5.406 -9.529 -31.808 1.00 33.91 324 CYS A N 1
ATOM 2421 C CA . CYS A 1 324 ? 5.399 -8.082 -32.022 1.00 33.91 324 CYS A CA 1
ATOM 2422 C C . CYS A 1 324 ? 4.506 -7.785 -33.236 1.00 33.91 324 CYS A C 1
ATOM 2424 O O . CYS A 1 324 ? 4.927 -8.038 -34.369 1.00 33.91 324 CYS A O 1
ATOM 2426 N N . SER A 1 325 ? 3.303 -7.250 -33.021 1.00 32.91 325 SER A N 1
ATOM 2427 C CA . SER A 1 325 ? 2.500 -6.618 -34.081 1.00 32.91 325 SER A CA 1
ATOM 2428 C C . SER A 1 325 ? 2.687 -5.109 -34.084 1.00 32.91 325 SER A C 1
ATOM 2430 O O . SER A 1 325 ? 2.454 -4.521 -33.005 1.00 32.91 325 SER A O 1
#

Nearest PDB structures (foldseek):
  6bea-assembly1_A  TM=2.383E-01  e=1.460E+00  Escherichia coli CFT073
  5awf-assembly1_A  TM=1.775E-01  e=1.460E+00  Escherichia coli K-12

pLDDT: mean 80.93, std 21.7, range [29.27, 98.81]

Solvent-accessible surface area (backbone atoms only — not comparable to full-atom values): 16653 Å² total; per-residue (Å²): 133,90,84,89,77,89,82,88,78,89,86,90,83,80,77,88,76,78,83,72,79,76,78,80,71,80,72,88,73,79,78,79,75,83,59,82,69,89,63,73,71,80,76,54,65,46,39,27,19,90,70,93,32,86,25,70,43,71,62,61,52,57,66,70,62,86,70,56,30,97,91,40,54,35,40,37,41,34,44,63,44,78,45,80,44,89,57,64,46,71,52,45,46,24,34,30,40,36,35,67,27,45,94,42,10,35,43,36,28,63,24,39,20,89,50,97,49,75,78,7,18,21,29,35,54,21,37,65,16,37,43,29,24,19,23,41,38,24,45,31,88,26,39,17,27,25,29,36,32,28,58,70,24,37,32,40,39,31,39,28,35,33,35,25,33,42,13,59,39,29,36,27,27,32,39,35,30,47,16,46,39,40,40,30,55,24,37,34,38,38,43,40,70,16,24,36,34,27,44,30,40,32,26,56,61,9,37,40,39,37,31,43,32,44,36,42,48,49,49,49,23,36,40,40,27,37,35,32,34,24,34,49,8,38,40,38,39,29,55,22,40,27,45,35,64,82,87,76,74,68,55,80,42,28,23,13,32,34,40,33,55,65,63,19,35,38,38,38,29,52,23,40,29,16,4,33,53,12,8,40,44,66,59,70,95,69,98,54,74,63,50,70,48,75,44,81,52,51,75,35,59,56,59,85,66,102,55,71,74,45,68,61,82,66,97,60,98,66,89,78,89,84,81,87,128

Radius of gyration: 26.06 Å; Cα contacts (8 Å, |Δi|>4): 946; chains: 1; bounding box: 92×67×69 Å

Sequence (325 aa):
MRFQKYLTSLSFILLTAVITSVTAHAQNKVVVIPLAGDAQPLQNIITVSANNGDFTNPVDAINSISDASNTNPYLIVLGPGSYPIIGQLVMKDYVSITGSGMETTELRGAVGGAGFTESAAFIVGAREADISDLSIVNSVGQNVVIGVHTSQQDMRISRTRVIVFGALNSQYGVVNQDAELKLYESEITNTGSGGTCYGIYSYSDAVLKVSDMDMSLNCNHGTQYGIYTNASSFSYVSNSIIDIDWEGVGVNNSYGYFSNGNNSKGYISDSIIGGENGAVYGGSSIGNYYITHVSNSDLRSHASGNVNCNFVRFYTGFPLDDECS